Protein AF-A0A080WMG8-F1 (afdb_monomer_lite)

Organism: Trichophyton rubrum (strain ATCC MYA-4607 / CBS 118892) (NCBI:txid559305)

InterPro domains:
  IPR003034 SAP domain [PF02037] (225-259)
  IPR003034 SAP domain [PS50800] (225-259)
  IPR003034 SAP domain [SM00513] (225-259)
  IPR005160 Ku70/Ku80 C-terminal arm [PF03730] (114-209)
  IPR006164 Ku70/Ku80, DNA-binding domain [PF02735] (2-89)
  IPR016194 SPOC-like, C-terminal domain superfamily [G3DSA:2.40.290.10] (1-78)
  IPR016194 SPOC-like, C-terminal domain superfamily [SSF100939] (1-172)
  IPR036361 SAP domain superfamily [G3DSA:1.10.720.30] (212-260)
  IPR036361 SAP domain superfamily [SSF68906] (214-259)
  IPR047087 Ku70, core domain [cd00788] (2-171)

Secondary structure (DSSP, 8-state):
-PPPEEE---SSSSTTHHHHHHHHHHHHHHHT--EEEEE--STTPPPEEEEEEEEPPEE-TTS-EEE-SEEEEEEPPPGGG-PPPPP----PPPHHHHHHHHHHHHHTPPGGG---GGGS--HHHHHHHHHHHHHHTTPPPPSS---TTS--HHHHHHHHHHHHHHHHHHHHHHHHHHHHHS--------PPPPP-------------SSHHHHHHHHHHHTT-GGGS-HHHHHHHHHHTT----S-HHHHHHHHHHHHH-

Foldseek 3Di:
DDDKDWDDFDPPVPHCRNVVQVVVLVVCVVVVHWDWDFDDPDPPDDTFIWTKHFDDWDADPVRHTPDDGGIITGGDDDPVRDDDDPDDDDDDDDPVLVVLVVVLVVLPQDVVNDDDPVQFDDQVVVLVVQQVVCVVVVHDRDPDTDGSPDDPVVSSCVRCVVSVVVSVVVVVVVVVVVVVVDDCPDDDDPDDDDDDDDDDDDDDDDDDDPPLVVVLVVCLVVVNLLVDDLVSLLVVCVSVVHDSDDDSVVSSVVSNVVNVD

Structure (mmCIF, N/CA/C/O backbone):
data_AF-A0A080WMG8-F1
#
_entry.id   AF-A0A080WMG8-F1
#
loop_
_atom_site.group_PDB
_atom_site.id
_atom_site.type_symbol
_atom_site.label_atom_id
_atom_site.label_alt_id
_atom_site.label_comp_id
_atom_site.label_asym_id
_atom_site.label_entity_id
_atom_site.label_seq_id
_atom_site.pdbx_PDB_ins_code
_atom_site.Cartn_x
_atom_site.Cartn_y
_atom_site.Cartn_z
_atom_site.occupancy
_atom_site.B_iso_or_equiv
_atom_site.auth_seq_id
_atom_site.auth_comp_id
_atom_site.auth_asym_id
_atom_site.auth_atom_id
_atom_site.pdbx_PDB_model_num
ATOM 1 N N . MET A 1 1 ? 7.598 -9.133 5.047 1.00 68.62 1 MET A N 1
ATOM 2 C CA . MET A 1 1 ? 7.070 -9.476 3.705 1.00 68.62 1 MET A CA 1
ATOM 3 C C . MET A 1 1 ? 7.891 -8.807 2.611 1.00 68.62 1 MET A C 1
ATOM 5 O O . MET A 1 1 ? 8.389 -7.709 2.827 1.00 68.62 1 MET A O 1
ATOM 9 N N . LYS A 1 2 ? 8.067 -9.480 1.469 1.00 81.19 2 LYS A N 1
ATOM 10 C CA . LYS A 1 2 ? 8.800 -8.962 0.299 1.00 81.19 2 LYS A CA 1
ATOM 11 C C . LYS A 1 2 ? 7.838 -8.293 -0.686 1.00 81.19 2 LYS A C 1
ATOM 13 O O . LYS A 1 2 ? 6.645 -8.578 -0.660 1.00 81.19 2 LYS A O 1
ATOM 18 N N . HIS A 1 3 ? 8.366 -7.431 -1.554 1.00 88.12 3 HIS A N 1
ATOM 19 C CA . HIS A 1 3 ? 7.578 -6.815 -2.620 1.00 88.12 3 HIS A CA 1
ATOM 20 C C . HIS A 1 3 ? 7.037 -7.874 -3.601 1.00 88.12 3 HIS A C 1
ATOM 22 O O . HIS A 1 3 ? 7.739 -8.857 -3.870 1.00 88.12 3 HIS A O 1
ATOM 28 N N . PRO A 1 4 ? 5.816 -7.688 -4.139 1.00 92.19 4 PRO A N 1
ATOM 29 C CA . PRO A 1 4 ? 5.275 -8.549 -5.184 1.00 92.19 4 PRO A CA 1
ATOM 30 C C . PRO A 1 4 ? 6.174 -8.579 -6.419 1.00 92.19 4 PRO A C 1
ATOM 32 O O . PRO A 1 4 ? 6.822 -7.588 -6.753 1.00 92.19 4 PRO A O 1
ATOM 35 N N . THR A 1 5 ? 6.198 -9.716 -7.106 1.00 92.94 5 THR A N 1
ATOM 36 C CA . THR A 1 5 ? 6.957 -9.892 -8.353 1.00 92.94 5 THR A CA 1
ATOM 37 C C . THR A 1 5 ? 5.991 -10.041 -9.519 1.00 92.94 5 THR A C 1
ATOM 39 O O . THR A 1 5 ? 5.022 -10.789 -9.415 1.00 92.94 5 THR A O 1
ATOM 42 N N . PHE A 1 6 ? 6.246 -9.347 -10.624 1.00 93.69 6 PHE A N 1
ATOM 43 C CA . PHE A 1 6 ? 5.462 -9.492 -11.847 1.00 93.69 6 PHE A CA 1
ATOM 44 C C . PHE A 1 6 ? 6.045 -10.598 -12.732 1.00 93.69 6 PHE A C 1
ATOM 46 O O . PHE A 1 6 ? 7.260 -10.685 -12.911 1.00 93.69 6 PHE A O 1
ATOM 53 N N . LEU A 1 7 ? 5.172 -11.439 -13.275 1.00 92.50 7 LEU A N 1
ATOM 54 C CA . LEU A 1 7 ? 5.487 -12.507 -14.210 1.00 92.50 7 LEU A CA 1
ATOM 55 C C . LEU A 1 7 ? 4.944 -12.171 -15.593 1.00 92.50 7 LEU A C 1
ATOM 57 O O . LEU A 1 7 ? 3.754 -11.885 -15.754 1.00 92.50 7 LEU A O 1
ATOM 61 N N . TYR A 1 8 ? 5.811 -12.338 -16.584 1.00 92.44 8 TYR A N 1
ATOM 62 C CA . TYR A 1 8 ? 5.481 -12.241 -17.996 1.00 92.44 8 TYR A CA 1
ATOM 63 C C . TYR A 1 8 ? 6.065 -13.452 -18.740 1.00 92.44 8 TYR A C 1
ATOM 65 O O . TYR A 1 8 ? 7.149 -13.915 -18.365 1.00 92.44 8 TYR A O 1
ATOM 73 N N . PRO A 1 9 ? 5.367 -14.016 -19.742 1.00 92.38 9 PRO A N 1
ATOM 74 C CA . PRO A 1 9 ? 5.866 -15.176 -20.466 1.00 92.38 9 PRO A CA 1
ATOM 75 C C . PRO A 1 9 ? 7.103 -14.826 -21.301 1.00 92.38 9 PRO A C 1
ATOM 77 O O . PRO A 1 9 ? 7.205 -13.736 -21.858 1.00 92.38 9 PRO A O 1
ATOM 80 N N . SER A 1 10 ? 8.018 -15.789 -21.422 1.00 91.56 10 SER A N 1
ATOM 81 C CA . SER A 1 10 ? 9.149 -15.747 -22.352 1.00 91.56 10 SER A CA 1
ATOM 82 C C . SER A 1 10 ? 9.248 -17.079 -23.097 1.00 91.56 10 SER A C 1
ATOM 84 O O . SER A 1 10 ? 9.128 -18.144 -22.491 1.00 91.56 10 SER A O 1
ATOM 86 N N . GLU A 1 11 ? 9.454 -17.011 -24.412 1.00 91.44 11 GLU A N 1
ATOM 87 C CA . GLU A 1 11 ? 9.646 -18.170 -25.301 1.00 91.44 11 GLU A CA 1
ATOM 88 C C . GLU A 1 11 ? 11.119 -18.576 -25.441 1.00 91.44 11 GLU A C 1
ATOM 90 O O . GLU A 1 11 ? 11.413 -19.588 -26.069 1.00 91.44 11 GLU A O 1
ATOM 95 N N . GLU A 1 12 ? 12.057 -17.815 -24.868 1.00 90.06 12 GLU A N 1
ATOM 96 C CA . GLU A 1 12 ? 13.496 -18.063 -25.045 1.00 90.06 12 GLU A CA 1
ATOM 97 C C . GLU A 1 12 ? 13.941 -19.411 -24.461 1.00 90.06 12 GLU A C 1
ATOM 99 O O . GLU A 1 12 ? 14.832 -20.061 -25.002 1.00 90.06 12 GLU A O 1
ATOM 104 N N . GLY A 1 13 ? 13.326 -19.836 -23.354 1.00 88.38 13 GLY A N 1
ATOM 105 C CA . GLY A 1 13 ? 13.649 -21.107 -22.703 1.00 88.38 13 GLY A CA 1
ATOM 106 C C . GLY A 1 13 ? 12.854 -22.292 -23.249 1.00 88.38 13 GLY A C 1
ATOM 107 O O . GLY A 1 13 ? 13.415 -23.360 -23.479 1.00 88.38 13 GLY A O 1
ATOM 108 N N . TYR A 1 14 ? 11.544 -22.114 -23.441 1.00 89.56 14 TYR A N 1
ATOM 109 C CA . TYR A 1 14 ? 10.631 -23.189 -23.828 1.00 89.56 14 TYR A CA 1
ATOM 110 C C . TYR A 1 14 ? 9.577 -22.690 -24.811 1.00 89.56 14 TYR A C 1
ATOM 112 O O . TYR A 1 14 ? 8.802 -21.784 -24.491 1.00 89.56 14 TYR A O 1
ATOM 120 N N . VAL A 1 15 ? 9.505 -23.358 -25.964 1.00 91.12 15 VAL A N 1
ATOM 121 C CA . VAL A 1 15 ? 8.532 -23.056 -27.017 1.00 91.12 15 VAL A CA 1
ATOM 122 C C . VAL A 1 15 ? 7.122 -23.471 -26.580 1.00 91.12 15 VAL A C 1
ATOM 124 O O . VAL A 1 15 ? 6.904 -24.608 -26.161 1.00 91.12 15 VAL A O 1
ATOM 127 N N . GLY A 1 16 ? 6.150 -22.567 -26.699 1.00 90.12 16 GLY A N 1
ATOM 128 C CA . GLY A 1 16 ? 4.749 -22.761 -26.301 1.00 90.12 16 GLY A CA 1
ATOM 129 C C . GLY A 1 16 ? 4.390 -22.206 -24.915 1.00 90.12 16 GLY A C 1
ATOM 130 O O . GLY A 1 16 ? 3.246 -22.367 -24.462 1.00 90.12 16 GLY A O 1
ATOM 131 N N . SER A 1 17 ? 5.326 -21.530 -24.247 1.00 91.62 17 SER A N 1
ATOM 132 C CA . SER A 1 17 ? 5.126 -20.948 -22.913 1.00 91.62 17 SER A CA 1
ATOM 133 C C . SER A 1 17 ? 4.058 -19.853 -22.903 1.00 91.62 17 SER A C 1
ATOM 135 O O . SER A 1 17 ? 3.183 -19.855 -22.045 1.00 91.62 17 SER A O 1
ATOM 137 N N . THR A 1 18 ? 4.059 -18.965 -23.891 1.00 92.31 18 THR A N 1
ATOM 138 C CA . THR A 1 18 ? 3.120 -17.846 -24.070 1.00 92.31 18 THR A CA 1
ATOM 139 C C . THR A 1 18 ? 1.702 -18.345 -24.264 1.00 92.31 18 THR A C 1
ATOM 141 O O . THR A 1 18 ? 0.777 -17.821 -23.649 1.00 92.31 18 THR A O 1
ATOM 144 N N . ARG A 1 19 ? 1.514 -19.400 -25.067 1.00 92.88 19 ARG A N 1
ATOM 145 C CA . ARG A 1 19 ? 0.189 -19.999 -25.277 1.00 92.88 19 ARG A CA 1
ATOM 146 C C . ARG A 1 19 ? -0.358 -20.582 -23.975 1.00 92.88 19 ARG A C 1
ATOM 148 O O . ARG A 1 19 ? -1.516 -20.348 -23.638 1.00 92.88 19 ARG A O 1
ATOM 155 N N . THR A 1 20 ? 0.480 -21.309 -23.239 1.00 93.00 20 THR A N 1
ATOM 156 C CA . THR A 1 20 ? 0.097 -21.935 -21.964 1.00 93.00 20 THR A CA 1
ATOM 157 C C . THR A 1 20 ? -0.162 -20.887 -20.881 1.00 93.00 20 THR A C 1
ATOM 159 O O . THR A 1 20 ? -1.168 -20.956 -20.177 1.00 93.00 20 THR A O 1
ATOM 162 N N . PHE A 1 21 ? 0.702 -19.875 -20.789 1.00 93.94 21 PHE A N 1
ATOM 163 C CA . PHE A 1 21 ? 0.567 -18.751 -19.868 1.00 93.94 21 PHE A CA 1
ATOM 164 C C . PHE A 1 21 ? -0.703 -17.948 -20.151 1.00 93.94 21 PHE A C 1
ATOM 166 O O . PHE A 1 21 ? -1.451 -17.658 -19.224 1.00 93.94 21 PHE A O 1
ATOM 173 N N . SER A 1 22 ? -0.974 -17.622 -21.418 1.00 93.12 22 SER A N 1
ATOM 174 C CA . SER A 1 22 ? -2.171 -16.878 -21.824 1.00 93.12 22 SER A CA 1
ATOM 175 C C . SER A 1 22 ? -3.447 -17.649 -21.486 1.00 93.12 22 SER A C 1
ATOM 177 O O . SER A 1 22 ? -4.367 -17.079 -20.899 1.00 93.12 22 SER A O 1
ATOM 179 N N . ALA A 1 23 ? -3.476 -18.959 -21.757 1.00 94.69 23 ALA A N 1
ATOM 180 C CA . ALA A 1 23 ? -4.598 -19.806 -21.369 1.00 94.69 23 ALA A CA 1
ATOM 181 C C . ALA A 1 23 ? -4.810 -19.791 -19.845 1.00 94.69 23 ALA A C 1
ATOM 183 O O . ALA A 1 23 ? -5.924 -19.549 -19.380 1.00 94.69 23 ALA A O 1
ATOM 184 N N . LEU A 1 24 ? -3.744 -19.978 -19.057 1.00 93.75 24 LEU A N 1
ATOM 185 C CA . LEU A 1 24 ? -3.829 -19.94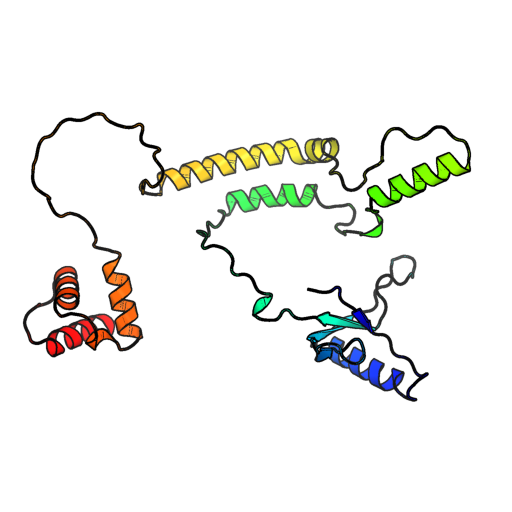4 -17.597 1.00 93.75 24 LEU A CA 1
ATOM 186 C C . LEU A 1 24 ? -4.316 -18.579 -17.088 1.00 93.75 24 LEU A C 1
ATOM 188 O O . LEU A 1 24 ? -5.265 -18.525 -16.308 1.00 93.75 24 LEU A O 1
ATOM 192 N N . HIS A 1 25 ? -3.723 -17.487 -17.570 1.00 93.88 25 HIS A N 1
ATOM 193 C CA . HIS A 1 25 ? -4.088 -16.115 -17.215 1.00 93.88 25 HIS A CA 1
ATOM 194 C C . HIS A 1 25 ? -5.575 -15.838 -17.467 1.00 93.88 25 HIS A C 1
ATOM 196 O O . HIS A 1 25 ? -6.289 -15.445 -16.543 1.00 93.88 25 HIS A O 1
ATOM 202 N N . GLN A 1 26 ? -6.078 -16.163 -18.661 1.00 93.25 26 GLN A N 1
ATOM 203 C CA . GLN A 1 26 ? -7.492 -15.998 -19.008 1.00 93.25 26 GLN A CA 1
ATOM 204 C C . GLN A 1 26 ? -8.415 -16.861 -18.137 1.00 93.25 26 GLN A C 1
ATOM 206 O O . GLN A 1 26 ? -9.481 -16.401 -17.719 1.00 93.25 26 GLN A O 1
ATOM 211 N N . THR A 1 27 ? -8.027 -18.105 -17.829 1.00 94.12 27 THR A N 1
ATOM 212 C CA . THR A 1 27 ? -8.844 -18.966 -16.956 1.00 94.12 27 THR A CA 1
ATOM 213 C C . THR A 1 27 ? -8.905 -18.468 -15.514 1.00 94.12 27 THR A C 1
ATOM 215 O O . THR A 1 27 ? -9.983 -18.509 -14.918 1.00 94.12 27 THR A O 1
ATOM 218 N N . LEU A 1 28 ? -7.795 -17.968 -14.961 1.00 93.25 28 LEU A N 1
ATOM 219 C CA . LEU A 1 28 ? -7.749 -17.414 -13.606 1.00 93.25 28 LEU A CA 1
ATOM 220 C C . LEU A 1 28 ? -8.595 -16.142 -13.493 1.00 93.25 28 LEU A C 1
ATOM 222 O O . LEU A 1 28 ? -9.353 -16.017 -12.529 1.00 93.25 28 LEU A O 1
ATOM 226 N N . LEU A 1 29 ? -8.543 -15.264 -14.503 1.00 92.12 29 LEU A N 1
ATOM 227 C CA . LEU A 1 29 ? -9.409 -14.083 -14.584 1.00 92.12 29 LEU A CA 1
ATOM 228 C C . LEU A 1 29 ? -10.888 -14.475 -14.646 1.00 92.12 29 LEU A C 1
ATOM 230 O O . LEU A 1 29 ? -11.683 -14.028 -13.820 1.00 92.12 29 LEU A O 1
ATOM 234 N N . LYS A 1 30 ? -11.253 -15.380 -15.563 1.00 94.44 30 LYS A N 1
ATOM 235 C CA . LYS A 1 30 ? -12.646 -15.813 -15.752 1.00 94.44 30 LYS A CA 1
ATOM 236 C C . LYS A 1 30 ? -13.239 -16.480 -14.511 1.00 94.44 30 LYS A C 1
ATOM 238 O O . LYS A 1 30 ? -14.432 -16.348 -14.259 1.00 94.44 30 LYS A O 1
ATOM 243 N N . GLN A 1 31 ? -12.434 -17.242 -13.772 1.00 94.88 31 GLN A N 1
ATOM 244 C CA . GLN A 1 31 ? -12.889 -17.929 -12.562 1.00 94.88 31 GLN A CA 1
ATOM 245 C C . GLN A 1 31 ? -12.733 -17.087 -11.290 1.00 94.88 31 GLN A C 1
ATOM 247 O O . GLN A 1 31 ? -13.142 -17.556 -10.230 1.00 94.88 31 GLN A O 1
ATOM 252 N N . SER A 1 32 ? -12.128 -15.895 -11.373 1.00 92.62 32 SER A N 1
ATOM 253 C CA . SER A 1 32 ? -11.759 -15.062 -10.219 1.00 92.62 32 SER A CA 1
ATOM 254 C C . SER A 1 32 ? -11.010 -15.853 -9.137 1.00 92.62 32 SER A C 1
ATOM 256 O O . SER A 1 32 ? -11.283 -15.729 -7.943 1.00 92.62 32 SER A O 1
ATOM 258 N N . LYS A 1 33 ? -10.072 -16.710 -9.563 1.00 93.69 33 LYS A N 1
ATOM 259 C CA . LYS A 1 33 ? -9.261 -17.560 -8.677 1.00 93.69 33 LYS A CA 1
ATOM 260 C C . LYS A 1 33 ? -7.799 -17.141 -8.707 1.00 93.69 33 LYS A C 1
ATOM 262 O O . LYS A 1 33 ? -7.293 -16.667 -9.719 1.00 93.69 33 LYS A O 1
ATOM 267 N N . MET A 1 34 ? -7.111 -17.393 -7.597 1.00 93.81 34 MET A N 1
ATOM 268 C CA . MET A 1 34 ? -5.654 -17.306 -7.500 1.00 93.81 34 MET A CA 1
ATOM 269 C C . MET A 1 34 ? -5.043 -18.706 -7.465 1.00 93.81 34 MET A C 1
ATOM 271 O O . MET A 1 34 ? -5.660 -19.649 -6.965 1.00 93.81 34 MET A O 1
ATOM 275 N N . ALA A 1 35 ? -3.823 -18.842 -7.973 1.00 94.25 35 ALA A N 1
ATOM 276 C CA . ALA A 1 35 ? -3.063 -20.080 -7.887 1.00 94.25 35 ALA A CA 1
ATOM 277 C C . ALA A 1 35 ? -2.106 -20.026 -6.690 1.00 94.25 35 ALA A C 1
ATOM 279 O O . ALA A 1 35 ? -1.375 -19.054 -6.514 1.00 94.25 35 ALA A O 1
ATOM 280 N N . LEU A 1 36 ? -2.094 -21.077 -5.872 1.00 95.69 36 LEU A N 1
ATOM 281 C CA . LEU A 1 36 ? -1.121 -21.220 -4.792 1.00 95.69 36 LEU A CA 1
ATOM 282 C C . LEU A 1 36 ? 0.157 -21.846 -5.352 1.00 95.69 36 LEU A C 1
ATOM 284 O O . LEU A 1 36 ? 0.104 -22.923 -5.948 1.00 95.69 36 LEU A O 1
ATOM 288 N N . VAL A 1 37 ? 1.294 -21.179 -5.172 1.00 94.69 37 VAL A N 1
ATOM 289 C CA . VAL A 1 37 ? 2.572 -21.601 -5.756 1.00 94.69 37 VAL A CA 1
ATOM 290 C C . VAL A 1 37 ? 3.696 -21.598 -4.726 1.00 94.69 37 VAL A C 1
ATOM 292 O O . VAL A 1 37 ? 3.707 -20.812 -3.779 1.00 94.69 37 VAL A O 1
ATOM 295 N N . TRP A 1 38 ? 4.681 -22.466 -4.944 1.00 93.50 38 TRP A N 1
ATOM 296 C CA . TRP A 1 38 ? 5.972 -22.389 -4.271 1.00 93.50 38 TRP A CA 1
ATOM 297 C C . TRP A 1 38 ? 6.906 -21.487 -5.074 1.00 93.50 38 TRP A C 1
ATOM 299 O O . TRP A 1 38 ? 7.297 -21.820 -6.192 1.00 93.50 38 TRP A O 1
ATOM 309 N N . PHE A 1 39 ? 7.268 -20.340 -4.506 1.00 92.31 39 PHE A N 1
ATOM 310 C CA . PHE A 1 39 ? 8.146 -19.367 -5.141 1.00 92.31 39 PHE A CA 1
ATOM 311 C C . PHE A 1 39 ? 9.588 -19.510 -4.641 1.00 92.31 39 PHE A C 1
ATOM 313 O O . PHE A 1 39 ? 9.879 -19.310 -3.459 1.00 92.31 39 PHE A O 1
ATOM 320 N N . VAL A 1 40 ? 10.501 -19.831 -5.561 1.00 92.12 40 VAL A N 1
ATOM 321 C CA . VAL A 1 40 ? 11.944 -19.960 -5.308 1.00 92.12 40 VAL A CA 1
ATOM 322 C C . VAL A 1 40 ? 12.691 -19.011 -6.251 1.00 92.12 40 VAL A C 1
ATOM 324 O O . VAL A 1 40 ? 12.900 -19.354 -7.412 1.00 92.12 40 VAL A O 1
ATOM 327 N N . PRO A 1 41 ? 13.098 -17.811 -5.798 1.00 87.50 41 PRO A N 1
ATOM 328 C CA . PRO A 1 41 ? 13.615 -16.775 -6.698 1.00 87.50 41 PRO A CA 1
ATOM 329 C C . PRO A 1 41 ? 15.021 -17.058 -7.246 1.00 87.50 41 PRO A C 1
ATOM 331 O O . PRO A 1 41 ? 15.399 -16.521 -8.280 1.00 87.50 41 PRO A O 1
ATOM 334 N N . ARG A 1 42 ? 15.835 -17.854 -6.542 1.00 89.69 42 ARG A N 1
ATOM 335 C CA . ARG A 1 42 ? 17.206 -18.197 -6.950 1.00 89.69 42 ARG A CA 1
ATOM 336 C C . ARG A 1 42 ? 17.596 -19.575 -6.432 1.00 89.69 42 ARG A C 1
ATOM 338 O O . ARG A 1 42 ? 17.026 -20.054 -5.451 1.00 89.69 42 ARG A O 1
ATOM 345 N N . ARG A 1 43 ? 18.617 -20.180 -7.045 1.00 91.00 43 ARG A N 1
ATOM 346 C CA . ARG A 1 43 ? 19.207 -21.439 -6.568 1.00 91.00 43 ARG A CA 1
ATOM 347 C C . ARG A 1 43 ? 19.636 -21.286 -5.101 1.00 91.00 43 ARG A C 1
ATOM 349 O O . ARG A 1 43 ? 20.263 -20.291 -4.745 1.00 91.00 43 ARG A O 1
ATOM 356 N N . ASN A 1 44 ? 19.276 -22.260 -4.264 1.00 89.12 44 ASN A N 1
ATOM 357 C CA . ASN A 1 44 ? 19.521 -22.289 -2.813 1.00 89.12 44 ASN A CA 1
ATOM 358 C C . ASN A 1 44 ? 18.787 -21.208 -1.987 1.00 89.12 44 ASN A C 1
ATOM 360 O O . ASN A 1 44 ? 19.175 -20.940 -0.851 1.00 89.12 44 ASN A O 1
ATOM 364 N N . ALA A 1 45 ? 17.737 -20.569 -2.515 1.00 89.69 45 ALA A N 1
ATOM 365 C CA . ALA A 1 45 ? 16.831 -19.781 -1.680 1.00 89.69 45 ALA A CA 1
ATOM 366 C C . ALA A 1 45 ? 15.832 -20.685 -0.952 1.00 89.69 45 ALA A C 1
ATOM 368 O O . ALA A 1 45 ? 15.362 -21.674 -1.513 1.00 89.69 45 ALA A O 1
ATOM 369 N N . ALA A 1 46 ? 15.465 -20.303 0.274 1.00 88.31 46 ALA A N 1
ATOM 370 C CA . ALA A 1 46 ? 14.347 -20.928 0.962 1.00 88.31 46 ALA A CA 1
ATOM 371 C C . ALA A 1 46 ? 13.058 -20.702 0.151 1.00 88.31 46 ALA A C 1
ATOM 373 O O . ALA A 1 46 ? 12.815 -19.572 -0.298 1.00 88.31 46 ALA A O 1
ATOM 374 N N . PRO A 1 47 ? 12.256 -21.753 -0.063 1.00 89.88 47 PRO A N 1
ATOM 375 C CA . PRO A 1 47 ? 11.033 -21.640 -0.827 1.00 89.88 47 PRO A CA 1
ATOM 376 C C . PRO A 1 47 ? 9.989 -20.867 -0.003 1.00 89.88 47 PRO A C 1
ATOM 378 O O . PRO A 1 47 ? 9.906 -21.001 1.220 1.00 89.88 47 PRO A O 1
ATOM 381 N N . VAL A 1 48 ? 9.224 -19.998 -0.661 1.00 91.19 48 VAL A N 1
ATOM 382 C CA . VAL A 1 48 ? 8.187 -19.179 -0.016 1.00 91.19 48 VAL A CA 1
ATOM 383 C C . VAL A 1 48 ? 6.849 -19.492 -0.660 1.00 91.19 48 VAL A C 1
ATOM 385 O O . VAL A 1 48 ? 6.739 -19.490 -1.885 1.00 91.19 48 VAL A O 1
ATOM 388 N N . MET A 1 49 ? 5.830 -19.761 0.152 1.00 94.00 49 MET A N 1
ATOM 389 C CA . MET A 1 49 ? 4.471 -19.901 -0.356 1.00 94.00 49 MET A CA 1
ATOM 390 C C . MET A 1 49 ? 3.981 -18.547 -0.878 1.00 94.00 49 MET A C 1
ATOM 392 O O . MET A 1 49 ? 4.115 -17.528 -0.202 1.00 94.00 49 MET A O 1
ATOM 396 N N . ALA A 1 50 ? 3.437 -18.516 -2.088 1.00 95.31 50 ALA A N 1
ATOM 397 C CA . ALA A 1 50 ? 2.962 -17.289 -2.705 1.00 95.31 50 ALA A CA 1
ATOM 398 C C . ALA A 1 50 ? 1.621 -17.497 -3.409 1.00 95.31 50 ALA A C 1
ATOM 400 O O . ALA A 1 50 ? 1.318 -18.580 -3.911 1.00 95.31 50 ALA A O 1
ATOM 401 N N . ALA A 1 51 ? 0.826 -16.435 -3.456 1.00 95.38 51 ALA A N 1
ATOM 402 C CA . ALA A 1 51 ? -0.381 -16.360 -4.259 1.00 95.38 51 ALA A CA 1
ATOM 403 C C . ALA A 1 51 ? -0.040 -15.755 -5.623 1.00 95.38 51 ALA A C 1
ATOM 405 O O . ALA A 1 51 ? 0.469 -14.638 -5.705 1.00 95.38 51 ALA A O 1
ATOM 406 N N . MET A 1 52 ? -0.320 -16.492 -6.692 1.00 95.12 52 MET A N 1
ATOM 407 C CA . MET A 1 52 ? -0.217 -16.017 -8.063 1.00 95.12 52 MET A CA 1
ATOM 408 C C . MET A 1 52 ? -1.587 -15.528 -8.536 1.00 95.12 52 MET A C 1
ATOM 410 O O . MET A 1 52 ? -2.546 -16.301 -8.605 1.00 95.12 52 MET A O 1
ATOM 414 N N . ILE A 1 53 ? -1.675 -14.237 -8.843 1.00 94.62 53 ILE A N 1
ATOM 415 C CA . ILE A 1 53 ? -2.912 -13.535 -9.194 1.00 94.62 53 ILE A CA 1
ATOM 416 C C . ILE A 1 53 ? -2.795 -13.013 -10.623 1.00 94.62 53 ILE A C 1
ATOM 418 O O . ILE A 1 53 ? -1.830 -12.330 -10.955 1.00 94.62 53 ILE A O 1
ATOM 422 N N . ALA A 1 54 ? -3.777 -13.309 -11.471 1.00 93.69 54 ALA A N 1
ATOM 423 C CA . ALA A 1 54 ? -3.835 -12.747 -12.815 1.00 93.69 54 ALA A CA 1
ATOM 424 C C . ALA A 1 54 ? -4.235 -11.264 -12.757 1.00 93.69 54 ALA A C 1
ATOM 426 O O . ALA A 1 54 ? -5.258 -10.915 -12.173 1.00 93.69 54 ALA A O 1
ATOM 427 N N . GLY A 1 55 ? -3.400 -10.396 -13.328 1.00 89.56 55 GLY A N 1
ATOM 428 C CA . GLY A 1 55 ? -3.672 -8.968 -13.460 1.00 89.56 55 GLY A CA 1
ATOM 429 C C . GLY A 1 55 ? -4.384 -8.678 -14.775 1.00 89.56 55 GLY A C 1
ATOM 430 O O . GLY A 1 55 ? -3.941 -9.137 -15.829 1.00 89.56 55 GLY A O 1
ATOM 431 N N . GLU A 1 56 ? -5.478 -7.926 -14.709 1.00 87.12 56 GLU A N 1
ATOM 432 C CA . GLU A 1 56 ? -6.139 -7.387 -15.897 1.00 87.12 56 GLU A CA 1
ATOM 433 C C . GLU A 1 56 ? -5.317 -6.241 -16.482 1.00 87.12 56 GLU A C 1
ATOM 435 O O . GLU A 1 56 ? -4.767 -5.414 -15.748 1.00 87.12 56 GLU A O 1
ATOM 440 N N . GLU A 1 57 ? -5.256 -6.193 -17.809 1.00 88.75 57 GLU A N 1
ATOM 441 C CA . GLU A 1 57 ? -4.669 -5.061 -18.506 1.00 88.75 57 GLU A CA 1
ATOM 442 C C . GLU A 1 57 ? -5.529 -3.819 -18.282 1.00 88.75 57 GLU A C 1
ATOM 444 O O . GLU A 1 57 ? -6.747 -3.844 -18.478 1.00 88.75 57 GLU A O 1
ATOM 449 N N . LYS A 1 58 ? -4.883 -2.725 -17.878 1.00 85.69 58 LYS A N 1
ATOM 450 C CA . LYS A 1 58 ? -5.523 -1.412 -17.812 1.00 85.69 58 LYS A CA 1
ATOM 451 C C . LYS A 1 58 ? -4.772 -0.450 -18.708 1.00 85.69 58 LYS A C 1
ATOM 453 O O . LYS A 1 58 ? -3.569 -0.243 -18.541 1.00 85.69 58 LYS A O 1
ATOM 458 N N . LEU A 1 59 ? -5.508 0.145 -19.634 1.00 87.94 59 LEU A N 1
ATOM 459 C CA . LEU A 1 59 ? -5.050 1.236 -20.480 1.00 87.94 59 LEU A CA 1
ATOM 460 C C . LEU A 1 59 ? -5.571 2.549 -19.886 1.00 87.94 59 LEU A C 1
ATOM 462 O O . LEU A 1 59 ? -6.682 2.587 -19.358 1.00 87.94 59 LEU A O 1
ATOM 466 N N . ASP A 1 60 ? -4.743 3.587 -19.917 1.00 83.00 60 ASP A N 1
ATOM 467 C CA . ASP A 1 60 ? -5.147 4.955 -19.591 1.00 83.00 60 ASP A CA 1
ATOM 468 C C . ASP A 1 60 ? -6.005 5.554 -20.716 1.00 83.00 60 ASP A C 1
ATOM 470 O O . ASP A 1 60 ? -6.044 5.024 -21.831 1.00 83.00 60 ASP A O 1
ATOM 474 N N . ASP A 1 61 ? -6.608 6.715 -20.463 1.00 80.50 61 ASP A N 1
ATOM 475 C CA . ASP A 1 61 ? -7.405 7.472 -21.443 1.00 80.50 61 ASP A CA 1
ATOM 476 C C . ASP A 1 61 ? -6.601 7.831 -22.713 1.00 80.50 61 ASP A C 1
ATOM 478 O O . ASP A 1 61 ? -7.164 8.002 -23.794 1.00 80.50 61 ASP A O 1
ATOM 482 N N . ASN A 1 62 ? -5.269 7.890 -22.603 1.00 82.44 62 ASN A N 1
ATOM 483 C CA . ASN A 1 62 ? -4.342 8.149 -23.710 1.00 82.44 62 ASN A CA 1
ATOM 484 C C . ASN A 1 62 ? -3.915 6.879 -24.476 1.00 82.44 62 ASN A C 1
ATOM 486 O O . ASN A 1 62 ? -3.061 6.955 -25.359 1.00 82.44 62 ASN A O 1
ATOM 490 N N . GLY A 1 63 ? -4.452 5.705 -24.130 1.00 80.19 63 GLY A N 1
ATOM 491 C CA . GLY A 1 63 ? -4.054 4.419 -24.712 1.00 80.19 63 GLY A CA 1
ATOM 492 C C . GLY A 1 63 ? -2.710 3.881 -24.205 1.00 80.19 63 GLY A C 1
ATOM 493 O O . GLY A 1 63 ? -2.231 2.865 -24.704 1.00 80.19 63 GLY A O 1
ATOM 494 N N . GLU A 1 64 ? -2.097 4.531 -23.211 1.00 85.44 64 GLU A N 1
ATOM 495 C CA . GLU A 1 64 ? -0.880 4.043 -22.560 1.00 85.44 64 GLU A CA 1
ATOM 496 C C . GLU A 1 64 ? -1.197 2.936 -21.552 1.00 85.44 64 GLU A C 1
ATOM 498 O O . GLU A 1 64 ? -2.160 3.008 -20.790 1.00 85.44 64 GLU A O 1
ATOM 503 N N . GLN A 1 65 ? -0.353 1.909 -21.499 1.00 85.56 65 GLN A N 1
ATOM 504 C CA . GLN A 1 65 ? -0.537 0.799 -20.574 1.00 85.56 65 GLN A CA 1
ATOM 505 C C . GLN A 1 65 ? -0.170 1.215 -19.141 1.00 85.56 65 GLN A C 1
ATOM 507 O O . GLN A 1 65 ? 0.991 1.485 -18.831 1.00 85.56 65 GLN A O 1
ATOM 512 N N . THR A 1 66 ? -1.162 1.243 -18.246 1.00 83.88 66 THR A N 1
ATOM 513 C CA . THR A 1 66 ? -0.953 1.529 -16.814 1.00 83.88 66 THR A CA 1
ATOM 514 C C . THR A 1 66 ? -0.670 0.261 -16.028 1.00 83.88 66 THR A C 1
ATOM 516 O O . THR A 1 66 ? 0.228 0.252 -15.184 1.00 83.88 66 THR A O 1
ATOM 519 N N . ILE A 1 67 ? -1.402 -0.816 -16.319 1.00 85.75 67 ILE A N 1
ATOM 520 C CA . ILE A 1 67 ? -1.179 -2.141 -15.739 1.00 85.75 67 ILE A CA 1
ATOM 521 C C . ILE A 1 67 ? -0.966 -3.132 -16.885 1.00 85.75 67 ILE A C 1
ATOM 523 O O . ILE A 1 67 ? -1.875 -3.294 -17.701 1.00 85.75 67 ILE A O 1
ATOM 527 N N . PRO A 1 68 ? 0.202 -3.795 -16.959 1.00 89.00 68 PRO A N 1
ATOM 528 C CA . PRO A 1 68 ? 0.472 -4.774 -18.002 1.00 89.00 68 PRO A CA 1
ATOM 529 C C . PRO A 1 68 ? -0.327 -6.074 -17.803 1.00 89.00 68 PRO A C 1
ATOM 531 O O . PRO A 1 68 ? -0.552 -6.484 -16.657 1.00 89.00 68 PRO A O 1
ATOM 534 N N . PRO A 1 69 ? -0.707 -6.773 -18.893 1.00 89.38 69 PRO A N 1
ATOM 535 C CA . PRO A 1 69 ? -1.288 -8.104 -18.814 1.00 89.38 69 PRO A CA 1
ATOM 536 C C . PRO A 1 69 ? -0.232 -9.089 -18.317 1.00 89.38 69 PRO A C 1
ATOM 538 O O . PRO A 1 69 ? 0.856 -9.205 -18.875 1.00 89.38 69 PRO A O 1
ATOM 541 N N . GLY A 1 70 ? -0.547 -9.826 -17.261 1.00 92.12 70 GLY A N 1
ATOM 542 C CA . GLY A 1 70 ? 0.369 -10.814 -16.710 1.00 92.12 70 GLY A CA 1
ATOM 543 C C . GLY A 1 70 ? -0.105 -11.341 -15.373 1.00 92.12 70 GLY A C 1
ATOM 544 O O . GLY A 1 70 ? -1.285 -11.245 -15.031 1.00 92.12 70 GLY A O 1
ATOM 545 N N . MET A 1 71 ? 0.813 -11.916 -14.604 1.00 93.88 71 MET A N 1
ATOM 546 C CA . MET A 1 71 ? 0.497 -12.461 -13.286 1.00 93.88 71 MET A CA 1
ATOM 547 C C . MET A 1 71 ? 1.393 -11.847 -12.217 1.00 93.88 71 MET A C 1
ATOM 549 O O . MET A 1 71 ? 2.572 -11.607 -12.438 1.00 93.88 71 MET A O 1
ATOM 553 N N . TRP A 1 72 ? 0.841 -11.615 -11.037 1.00 94.38 72 TRP A N 1
ATOM 554 C CA . TRP A 1 72 ? 1.555 -11.118 -9.872 1.00 94.38 72 TRP A CA 1
ATOM 555 C C . TRP A 1 72 ? 1.772 -12.259 -8.891 1.00 94.38 72 TRP A C 1
ATOM 557 O O . TRP A 1 72 ? 0.823 -12.943 -8.524 1.00 94.38 72 TRP A O 1
ATOM 567 N N . ILE A 1 73 ? 3.005 -12.445 -8.437 1.00 94.62 73 ILE A N 1
ATOM 568 C CA . ILE A 1 73 ? 3.339 -13.307 -7.306 1.00 94.62 73 ILE A CA 1
ATOM 569 C C . ILE A 1 73 ? 3.358 -12.443 -6.049 1.00 94.62 73 ILE A C 1
ATOM 571 O O . ILE A 1 73 ? 4.204 -11.555 -5.911 1.00 94.62 73 ILE A O 1
ATOM 575 N N . LEU A 1 74 ? 2.457 -12.740 -5.117 1.00 94.69 74 LEU A N 1
ATOM 576 C CA . LEU A 1 74 ? 2.388 -12.136 -3.794 1.00 94.69 74 LEU A CA 1
ATOM 577 C C . LEU A 1 74 ? 2.869 -13.162 -2.759 1.00 94.69 74 LEU A C 1
ATOM 579 O O . LEU A 1 74 ? 2.149 -14.124 -2.483 1.00 94.69 74 LEU A O 1
ATOM 583 N N . PRO A 1 75 ? 4.074 -12.998 -2.186 1.00 93.88 75 PRO A N 1
ATOM 584 C CA . PRO A 1 75 ? 4.549 -13.862 -1.111 1.00 93.88 75 PRO A CA 1
ATOM 585 C C . PRO A 1 75 ? 3.599 -13.800 0.087 1.00 93.88 75 PRO A C 1
ATOM 587 O O . PRO A 1 75 ? 3.308 -12.711 0.584 1.00 93.88 75 PRO A O 1
ATOM 590 N N . LEU A 1 76 ? 3.128 -14.957 0.548 1.00 93.12 76 LEU A N 1
ATOM 591 C CA . LEU A 1 76 ? 2.257 -15.053 1.713 1.00 93.12 76 LEU A CA 1
ATOM 592 C C . LEU A 1 76 ? 3.106 -15.089 2.993 1.00 93.12 76 LEU A C 1
ATOM 594 O O . LEU A 1 76 ? 4.171 -15.715 2.995 1.00 93.12 76 LEU A O 1
ATOM 598 N N . PRO A 1 77 ? 2.670 -14.411 4.069 1.00 92.56 77 PRO A N 1
ATOM 599 C CA . PRO A 1 77 ? 3.359 -14.470 5.351 1.00 92.56 77 PRO A CA 1
ATOM 600 C C . PRO A 1 77 ? 3.249 -15.874 5.956 1.00 92.56 77 PRO A C 1
ATOM 602 O O . PRO A 1 77 ? 2.201 -16.518 5.860 1.00 92.56 77 PRO A O 1
ATOM 605 N N . TYR A 1 78 ? 4.318 -16.332 6.608 1.00 90.00 78 TYR A N 1
ATOM 606 C CA . TYR A 1 78 ? 4.252 -17.516 7.466 1.00 90.00 78 TYR A CA 1
ATOM 607 C C . TYR A 1 78 ? 3.603 -17.167 8.812 1.00 90.00 78 TYR A C 1
ATOM 609 O O . TYR A 1 78 ? 3.415 -15.996 9.137 1.00 90.00 78 TYR A O 1
ATOM 617 N N . ALA A 1 79 ? 3.281 -18.181 9.622 1.00 91.44 79 ALA A N 1
ATOM 618 C CA . ALA A 1 79 ? 2.719 -17.972 10.959 1.00 91.44 79 ALA A CA 1
ATOM 619 C C . ALA A 1 79 ? 3.602 -17.051 11.823 1.00 91.44 79 ALA A C 1
ATOM 621 O O . ALA A 1 79 ? 3.082 -16.172 12.502 1.00 91.44 79 ALA A O 1
ATOM 622 N N . ASP A 1 80 ? 4.927 -17.183 11.710 1.00 90.44 80 ASP A N 1
ATOM 623 C CA . ASP A 1 80 ? 5.901 -16.367 12.447 1.00 90.44 80 ASP A CA 1
ATOM 624 C C . ASP A 1 80 ? 5.918 -14.886 12.017 1.00 90.44 80 ASP A C 1
ATOM 626 O O . ASP A 1 80 ? 6.331 -14.014 12.783 1.00 90.44 80 ASP A O 1
ATOM 630 N N . ASP A 1 81 ? 5.469 -14.574 10.794 1.00 90.38 81 ASP A N 1
ATOM 631 C CA . ASP A 1 81 ? 5.365 -13.195 10.297 1.00 90.38 81 ASP A CA 1
ATOM 632 C C . ASP A 1 81 ? 4.106 -12.481 10.828 1.00 90.38 81 ASP A C 1
ATOM 634 O O . ASP A 1 81 ? 4.024 -11.247 10.781 1.00 90.38 81 ASP A O 1
ATOM 638 N N . ILE A 1 82 ? 3.110 -13.235 11.311 1.00 91.50 82 ILE A N 1
ATOM 639 C CA . ILE A 1 82 ? 1.834 -12.705 11.796 1.00 91.50 82 ILE A CA 1
ATOM 640 C C . ILE A 1 82 ? 1.988 -12.317 13.266 1.00 91.50 82 ILE A C 1
ATOM 642 O O . ILE A 1 82 ? 2.118 -13.158 14.152 1.00 91.50 82 ILE A O 1
ATOM 646 N N . ARG A 1 83 ? 1.936 -11.012 13.541 1.00 91.56 83 ARG A N 1
ATOM 647 C CA . ARG A 1 83 ? 1.965 -10.482 14.909 1.00 91.56 83 ARG A CA 1
ATOM 648 C C . ARG A 1 83 ? 0.545 -10.337 15.442 1.00 91.56 83 ARG A C 1
ATOM 650 O O . ARG A 1 83 ? -0.299 -9.745 14.775 1.00 91.56 83 ARG A O 1
ATOM 657 N N . GLN A 1 84 ? 0.293 -10.853 16.643 1.00 91.06 84 GLN A N 1
ATOM 658 C CA . GLN A 1 84 ? -0.973 -10.628 17.338 1.00 91.06 84 GLN A CA 1
ATOM 659 C C . GLN A 1 84 ? -1.039 -9.181 17.835 1.00 91.06 84 GLN A C 1
ATOM 661 O O . GLN A 1 84 ? -0.075 -8.660 18.400 1.00 91.06 84 GLN A O 1
ATOM 666 N N . ASN A 1 85 ? -2.179 -8.533 17.605 1.00 89.81 85 ASN A N 1
ATOM 667 C CA . ASN A 1 85 ? -2.445 -7.209 18.152 1.00 89.81 85 ASN A CA 1
ATOM 668 C C . ASN A 1 85 ? -2.692 -7.317 19.666 1.00 89.81 85 ASN A C 1
ATOM 670 O O . ASN A 1 85 ? -3.204 -8.343 20.117 1.00 89.81 85 ASN A O 1
ATOM 674 N N . PRO A 1 86 ? -2.363 -6.279 20.453 1.00 91.31 86 PRO A N 1
ATOM 675 C CA . PRO A 1 86 ? -2.732 -6.246 21.863 1.00 91.31 86 PRO A CA 1
ATOM 676 C C . PRO A 1 86 ? -4.257 -6.302 22.027 1.00 91.31 86 PRO A C 1
ATOM 678 O O . PRO A 1 86 ? -4.997 -5.749 21.205 1.00 91.31 86 PRO A O 1
ATOM 681 N N . GLU A 1 87 ? -4.720 -6.939 23.103 1.00 86.44 87 GLU A N 1
ATOM 682 C CA . GLU A 1 87 ? -6.139 -6.950 23.458 1.00 86.44 87 GLU A CA 1
ATOM 683 C C . GLU A 1 87 ? -6.602 -5.513 23.709 1.00 86.44 87 GLU A C 1
ATOM 685 O O . GLU A 1 87 ? -6.073 -4.790 24.554 1.00 86.44 87 GLU A O 1
ATOM 690 N N . THR A 1 88 ? -7.559 -5.071 22.901 1.00 86.25 88 THR A N 1
ATOM 691 C CA . THR A 1 88 ? -8.118 -3.723 22.950 1.00 86.25 88 THR A CA 1
ATOM 692 C C . THR A 1 88 ? -9.627 -3.838 22.921 1.00 86.25 88 THR A C 1
ATOM 694 O O . THR A 1 88 ? -10.190 -4.615 22.150 1.00 86.25 88 THR A O 1
ATOM 697 N N . ASN A 1 89 ? -10.293 -3.058 23.770 1.00 85.12 89 ASN A N 1
ATOM 698 C CA . ASN A 1 89 ? -11.746 -2.998 23.768 1.00 85.12 89 ASN A CA 1
ATOM 699 C C . ASN A 1 89 ? -12.210 -2.358 22.459 1.00 85.12 89 ASN A C 1
ATOM 701 O O . ASN A 1 89 ? -11.910 -1.194 22.183 1.00 85.12 89 ASN A O 1
ATOM 705 N N . HIS A 1 90 ? -12.937 -3.121 21.646 1.00 83.62 90 HIS A N 1
ATOM 706 C CA . HIS A 1 90 ? -13.521 -2.603 20.419 1.00 83.62 90 HIS A CA 1
ATOM 707 C C . HIS A 1 90 ? -14.735 -1.732 20.757 1.00 83.62 90 HIS A C 1
ATOM 709 O O . HIS A 1 90 ? -15.800 -2.239 21.100 1.00 83.62 90 HIS A O 1
ATOM 715 N N . ILE A 1 91 ? -14.570 -0.414 20.655 1.00 85.00 91 ILE A N 1
ATOM 716 C CA . ILE A 1 91 ? -15.669 0.545 20.776 1.00 85.00 91 ILE A CA 1
ATOM 717 C C . ILE A 1 91 ? -16.131 0.889 19.364 1.00 85.00 91 ILE A C 1
ATOM 719 O O . ILE A 1 91 ? -15.411 1.533 18.600 1.00 85.00 91 ILE A O 1
ATOM 723 N N . THR A 1 92 ? -17.331 0.445 19.005 1.00 86.62 92 THR A N 1
ATOM 724 C CA . THR A 1 92 ? -17.939 0.797 17.721 1.00 86.62 92 THR A CA 1
ATOM 725 C C . THR A 1 92 ? -18.458 2.233 17.765 1.00 86.62 92 THR A C 1
ATOM 727 O O . THR A 1 92 ? -19.119 2.640 18.718 1.00 86.62 92 THR A O 1
ATOM 730 N N . ALA A 1 93 ? -18.153 3.009 16.725 1.00 87.56 93 ALA A N 1
ATOM 731 C CA . ALA A 1 93 ? -18.659 4.368 16.590 1.00 87.56 93 ALA A CA 1
ATOM 732 C C . ALA A 1 93 ? -20.180 4.364 16.336 1.00 87.56 93 ALA A C 1
ATOM 734 O O . ALA A 1 93 ? -20.655 3.539 15.552 1.00 87.56 93 ALA A O 1
ATOM 735 N N . PRO A 1 94 ? -20.945 5.290 16.937 1.00 90.12 94 PRO A N 1
ATOM 736 C CA . PRO A 1 94 ? -22.369 5.422 16.660 1.00 90.12 94 PRO A CA 1
ATOM 737 C C . PRO A 1 94 ? -22.619 6.049 15.281 1.00 90.12 94 PRO A C 1
ATOM 739 O O . PRO A 1 94 ? -21.791 6.788 14.736 1.00 90.12 94 PRO A O 1
ATOM 742 N N . ASP A 1 95 ? -23.807 5.795 14.732 1.00 91.50 95 ASP A N 1
ATOM 743 C CA . ASP A 1 95 ? 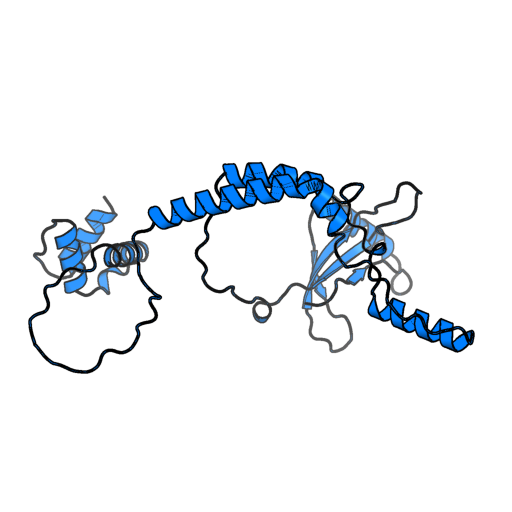-24.175 6.189 13.367 1.00 91.50 95 ASP A CA 1
ATOM 744 C C . ASP A 1 95 ? -24.095 7.695 13.112 1.00 91.50 95 ASP A C 1
ATOM 746 O O . ASP A 1 95 ? -23.772 8.124 12.005 1.00 91.50 95 ASP A O 1
ATOM 750 N N . SER A 1 96 ? -24.368 8.517 14.122 1.00 90.12 96 SER A N 1
ATOM 751 C CA . SER A 1 96 ? -24.288 9.974 14.020 1.00 90.12 96 SER A CA 1
ATOM 752 C C . SER A 1 96 ? -22.867 10.450 13.694 1.00 90.12 96 SER A C 1
ATOM 754 O O . SER A 1 96 ? -22.677 11.194 12.728 1.00 90.12 96 SER A O 1
ATOM 756 N N . LEU A 1 97 ? -21.858 9.894 14.375 1.00 90.56 97 LEU A N 1
ATOM 757 C CA . LEU A 1 97 ? -20.446 10.194 14.124 1.00 90.56 97 LEU A CA 1
ATOM 758 C C . LEU A 1 97 ? -20.002 9.728 12.733 1.00 90.56 97 LEU A C 1
ATOM 760 O O . LEU A 1 97 ? -19.273 10.428 12.025 1.00 90.56 97 LEU A O 1
ATOM 764 N N . ILE A 1 98 ? -20.465 8.542 12.326 1.00 93.06 98 ILE A N 1
ATOM 765 C CA . ILE A 1 98 ? -20.200 7.984 10.995 1.00 93.06 98 ILE A CA 1
ATOM 766 C C . ILE A 1 98 ? -20.806 8.895 9.921 1.00 93.06 98 ILE A C 1
ATOM 768 O O . ILE A 1 98 ? -20.153 9.200 8.919 1.00 93.06 98 ILE A O 1
ATOM 772 N N . ASN A 1 99 ? -22.037 9.364 10.129 1.00 92.81 99 ASN A N 1
ATOM 773 C CA . ASN A 1 99 ? -22.736 10.241 9.197 1.00 92.81 99 ASN A CA 1
ATOM 774 C C . ASN A 1 99 ? -22.042 11.597 9.041 1.00 92.81 99 ASN A C 1
ATOM 776 O O . ASN A 1 99 ? -21.932 12.059 7.904 1.00 92.81 99 ASN A O 1
ATOM 780 N N . LYS A 1 100 ? -21.506 12.187 10.119 1.00 91.69 100 LYS A N 1
ATOM 781 C CA . LYS A 1 100 ? -20.703 13.421 10.037 1.00 91.69 100 LYS A CA 1
ATOM 782 C C . LYS A 1 100 ? -19.315 13.218 9.424 1.00 91.69 100 LYS A C 1
ATOM 784 O O . LYS A 1 100 ? -18.809 14.113 8.755 1.00 91.69 100 LYS A O 1
ATOM 789 N N . MET A 1 101 ? -18.717 12.033 9.552 1.00 93.19 101 MET A N 1
ATOM 790 C CA . MET A 1 101 ? -17.425 11.725 8.918 1.00 93.19 101 MET A CA 1
ATOM 791 C C . MET A 1 101 ? -17.531 11.527 7.390 1.00 93.19 101 MET A C 1
ATOM 793 O O . MET A 1 101 ? -16.601 11.839 6.645 1.00 93.19 101 MET A O 1
ATOM 797 N N . ARG A 1 102 ? -18.673 11.052 6.872 1.00 93.56 102 ARG A N 1
ATOM 798 C CA . ARG A 1 102 ? -18.897 10.865 5.420 1.00 93.56 102 ARG A CA 1
ATOM 799 C C . ARG A 1 102 ? -18.639 12.123 4.566 1.00 93.56 102 ARG A C 1
ATOM 801 O O . ARG A 1 102 ? -17.921 11.992 3.571 1.00 93.56 102 ARG A O 1
ATOM 808 N N . PRO A 1 103 ? -19.201 13.314 4.865 1.00 92.44 103 PRO A N 1
ATOM 809 C CA . PRO A 1 103 ? -18.937 14.521 4.082 1.00 92.44 103 PRO A CA 1
ATOM 810 C C . PRO A 1 103 ? -17.472 14.968 4.163 1.00 92.44 103 PRO A C 1
ATOM 812 O O . PRO A 1 103 ? -16.926 15.362 3.134 1.00 92.44 103 PRO A O 1
ATOM 815 N N . ILE A 1 104 ? -16.815 14.816 5.322 1.00 93.00 104 ILE A N 1
ATOM 816 C CA . ILE A 1 104 ? -15.379 15.098 5.500 1.00 93.00 104 ILE A CA 1
ATOM 817 C C . ILE A 1 104 ? -14.556 14.262 4.514 1.00 93.00 104 ILE A C 1
ATOM 819 O O . ILE A 1 104 ? -13.776 14.802 3.731 1.00 93.00 104 ILE A O 1
ATOM 823 N N . ILE A 1 105 ? -14.786 12.945 4.480 1.00 92.19 105 ILE A N 1
ATOM 824 C CA . ILE A 1 105 ? -14.077 12.042 3.561 1.00 92.19 105 ILE A CA 1
ATOM 825 C C . ILE A 1 105 ? -14.331 12.439 2.103 1.00 92.19 105 ILE A C 1
ATOM 827 O O . ILE A 1 105 ? -13.383 12.501 1.325 1.00 92.19 105 ILE A O 1
ATOM 831 N N . ARG A 1 106 ? -15.582 12.746 1.728 1.00 90.25 106 ARG A N 1
ATOM 832 C CA . ARG A 1 106 ? -15.935 13.157 0.355 1.00 90.25 106 ARG A CA 1
ATOM 833 C C . ARG A 1 106 ? -15.214 14.435 -0.076 1.00 90.25 106 ARG A C 1
ATOM 835 O O . ARG A 1 106 ? -14.732 14.500 -1.200 1.00 90.25 106 ARG A O 1
ATOM 842 N N . GLN A 1 107 ? -15.107 15.434 0.798 1.00 89.00 107 GLN A N 1
ATOM 843 C CA . GLN A 1 107 ? -14.421 16.695 0.484 1.00 89.00 107 GLN A CA 1
ATOM 844 C C . GLN A 1 107 ? -12.892 16.557 0.421 1.00 89.00 107 GLN A C 1
ATOM 846 O O . GLN A 1 107 ? -12.228 17.312 -0.302 1.00 89.00 107 GLN A O 1
ATOM 851 N N . LEU A 1 108 ? -12.340 15.585 1.154 1.00 90.06 108 LEU A N 1
ATOM 852 C CA . LEU A 1 108 ? -10.914 15.255 1.168 1.00 90.06 108 LEU A CA 1
ATOM 853 C C . LEU A 1 108 ? -10.498 14.253 0.086 1.00 90.06 108 LEU A C 1
ATOM 855 O O . LEU A 1 108 ? -9.312 13.930 -0.013 1.00 90.06 108 LEU A O 1
ATOM 859 N N . GLN A 1 109 ? -11.427 13.784 -0.752 1.00 87.88 109 GLN A N 1
ATOM 860 C CA . GLN A 1 109 ? -11.073 12.954 -1.898 1.00 87.88 109 GLN A CA 1
ATOM 861 C C . GLN A 1 109 ? -10.105 13.701 -2.823 1.00 87.88 109 GLN A C 1
ATOM 863 O O . GLN A 1 109 ? -10.266 14.885 -3.140 1.00 87.88 109 GLN A O 1
ATOM 868 N N . LEU A 1 110 ? -9.065 12.984 -3.253 1.00 83.81 110 LEU A N 1
ATOM 869 C CA . LEU A 1 110 ? -8.136 13.474 -4.263 1.00 83.81 110 LEU A CA 1
ATOM 870 C C . LEU A 1 110 ? -8.890 13.736 -5.573 1.00 83.81 110 LEU A C 1
ATOM 872 O O . LEU A 1 110 ? -9.953 13.171 -5.827 1.00 83.81 110 LEU A O 1
ATOM 876 N N . GLN A 1 111 ? -8.328 14.599 -6.419 1.00 72.75 111 GLN A N 1
ATOM 877 C CA . GLN A 1 111 ? -8.870 14.841 -7.758 1.00 72.75 111 GLN A CA 1
ATOM 878 C C . GLN A 1 111 ? -9.004 13.502 -8.503 1.00 72.75 111 GLN A C 1
ATOM 880 O O . GLN A 1 111 ? -8.078 12.695 -8.467 1.00 72.75 111 GLN A O 1
ATOM 885 N N . ASN A 1 112 ? -10.157 13.274 -9.136 1.00 72.56 112 ASN A N 1
ATOM 886 C CA . ASN A 1 112 ? -10.551 12.022 -9.802 1.00 72.56 112 ASN A CA 1
ATOM 887 C C . ASN A 1 112 ? -10.711 10.803 -8.871 1.00 72.56 112 ASN A C 1
ATOM 889 O O . ASN A 1 112 ? -10.789 9.679 -9.354 1.00 72.56 112 ASN A O 1
ATOM 893 N N . ALA A 1 113 ? -10.754 11.005 -7.547 1.00 78.56 113 ALA A N 1
ATOM 894 C CA . ALA A 1 113 ? -10.877 9.952 -6.531 1.00 78.56 113 ALA A CA 1
ATOM 895 C C . ALA A 1 113 ? -9.831 8.820 -6.642 1.00 78.56 113 ALA A C 1
ATOM 897 O O . ALA A 1 113 ? -9.996 7.758 -6.043 1.00 78.56 113 ALA A O 1
ATOM 898 N N . GLN A 1 114 ? -8.736 9.059 -7.367 1.00 81.56 114 GLN A N 1
ATOM 899 C CA . GLN A 1 114 ? -7.697 8.076 -7.639 1.00 81.56 114 GLN A CA 1
ATOM 900 C C . GLN A 1 114 ? -6.365 8.541 -7.054 1.00 81.56 114 GLN A C 1
ATOM 902 O O . GLN A 1 114 ? -5.956 9.696 -7.194 1.00 81.56 114 GLN A O 1
ATOM 907 N N . TYR A 1 115 ? -5.683 7.620 -6.377 1.00 87.31 115 TYR A N 1
ATOM 908 C CA . TYR A 1 115 ? -4.316 7.824 -5.925 1.00 87.31 115 TYR A CA 1
ATOM 909 C C . TYR A 1 115 ? -3.349 7.434 -7.044 1.00 87.31 115 TYR A C 1
ATOM 911 O O . TYR A 1 115 ? -3.339 6.286 -7.481 1.00 87.31 115 TYR A O 1
ATOM 919 N N . ASP A 1 116 ? -2.533 8.390 -7.482 1.00 85.44 116 ASP A N 1
ATOM 920 C CA . ASP A 1 116 ? -1.452 8.160 -8.438 1.00 85.44 116 ASP A CA 1
ATOM 921 C C . ASP A 1 116 ? -0.092 8.241 -7.715 1.00 85.44 116 ASP A C 1
ATOM 923 O O . ASP A 1 116 ? 0.306 9.334 -7.285 1.00 85.44 116 ASP A O 1
ATOM 927 N N . PRO A 1 117 ? 0.643 7.118 -7.588 1.00 85.75 117 PRO A N 1
ATOM 928 C CA . PRO A 1 117 ? 1.969 7.092 -6.974 1.00 85.75 117 PRO A CA 1
ATOM 929 C C . PRO A 1 117 ? 2.984 8.023 -7.655 1.00 85.75 117 PRO A C 1
ATOM 931 O O . PRO A 1 117 ? 3.879 8.543 -6.987 1.00 85.75 117 PRO A O 1
ATOM 934 N N . ARG A 1 118 ? 2.849 8.288 -8.965 1.00 86.31 118 ARG A N 1
ATOM 935 C CA . ARG A 1 118 ? 3.802 9.116 -9.733 1.00 86.31 118 ARG A CA 1
ATOM 936 C C . ARG A 1 118 ? 3.808 10.579 -9.279 1.00 86.31 118 ARG A C 1
ATOM 938 O O . ARG A 1 118 ? 4.806 11.278 -9.446 1.00 86.31 118 ARG A O 1
ATOM 945 N N . ARG A 1 119 ? 2.720 11.048 -8.658 1.00 87.12 119 ARG A N 1
ATOM 946 C CA . ARG A 1 119 ? 2.605 12.423 -8.138 1.00 87.12 119 ARG A CA 1
ATOM 947 C C . ARG A 1 119 ? 3.476 12.685 -6.907 1.00 87.12 119 ARG A C 1
ATOM 949 O O . ARG A 1 119 ? 3.732 13.850 -6.593 1.00 87.12 119 ARG A O 1
ATOM 956 N N . TYR A 1 120 ? 3.940 11.632 -6.235 1.00 90.25 120 TYR A N 1
ATOM 957 C CA . TYR A 1 120 ? 4.646 11.704 -4.957 1.00 90.25 120 TYR A CA 1
ATOM 958 C C . TYR A 1 120 ? 6.046 11.076 -5.061 1.00 90.25 120 TYR A C 1
ATOM 960 O O . TYR A 1 120 ? 6.267 9.967 -4.574 1.00 90.25 120 TYR A O 1
ATOM 968 N N . PRO A 1 121 ? 7.015 11.762 -5.700 1.00 90.81 121 PRO A N 1
ATOM 969 C CA . PRO A 1 121 ? 8.389 11.281 -5.758 1.00 90.81 121 PRO A CA 1
ATOM 970 C C . PRO A 1 121 ? 9.052 11.327 -4.375 1.00 90.81 121 PRO A C 1
ATOM 972 O O . PRO A 1 121 ? 8.666 12.114 -3.510 1.00 90.81 121 PRO A O 1
ATOM 975 N N . ASN A 1 122 ? 10.098 10.519 -4.187 1.00 92.94 122 ASN A N 1
ATOM 976 C CA . ASN A 1 122 ? 10.870 10.510 -2.947 1.00 92.94 122 ASN A CA 1
ATOM 977 C C . ASN A 1 122 ? 11.585 11.868 -2.744 1.00 92.94 122 ASN A C 1
ATOM 979 O O . ASN A 1 122 ? 12.474 12.196 -3.537 1.00 92.94 122 ASN A O 1
ATOM 983 N N . PRO A 1 123 ? 11.257 12.636 -1.686 1.00 92.94 123 PRO A N 1
ATOM 984 C CA . PRO A 1 123 ? 11.800 13.978 -1.482 1.00 92.94 123 PRO A CA 1
ATOM 985 C C . PRO A 1 123 ? 13.313 13.976 -1.232 1.00 92.94 123 PRO A C 1
ATOM 987 O O . PRO A 1 123 ? 14.008 14.869 -1.709 1.00 92.94 123 PRO A O 1
ATOM 990 N N . SER A 1 124 ? 13.849 12.962 -0.546 1.00 91.56 124 SER A N 1
ATOM 991 C CA . SER A 1 124 ? 15.286 12.856 -0.271 1.00 91.56 124 SER A CA 1
ATOM 992 C C . SER A 1 124 ? 16.096 12.614 -1.544 1.00 91.56 124 SER A C 1
ATOM 994 O O . SER A 1 124 ? 17.151 13.219 -1.719 1.00 91.56 124 SER A O 1
ATOM 996 N N . LEU A 1 125 ? 15.591 11.774 -2.454 1.00 92.44 125 LEU A N 1
ATOM 997 C CA . LEU A 1 125 ? 16.247 11.537 -3.745 1.00 92.44 125 LEU A CA 1
ATOM 998 C C . LEU A 1 125 ? 16.169 12.770 -4.646 1.00 92.44 125 LEU A C 1
ATOM 1000 O O . LEU A 1 125 ? 17.173 13.158 -5.234 1.00 92.44 125 LEU A O 1
ATOM 1004 N N . GLN A 1 126 ? 15.001 13.414 -4.719 1.00 91.94 126 GLN A N 1
ATOM 1005 C CA . GLN A 1 126 ? 14.832 14.649 -5.492 1.00 91.94 126 GLN A CA 1
ATOM 1006 C C . GLN A 1 126 ? 15.780 15.745 -5.002 1.00 91.94 126 GLN A C 1
ATOM 1008 O O . GLN A 1 126 ? 16.439 16.401 -5.802 1.00 91.94 126 GLN A O 1
ATOM 1013 N N . TRP A 1 127 ? 15.900 15.896 -3.684 1.00 92.00 127 TRP A N 1
ATOM 1014 C CA . TRP A 1 127 ? 16.831 16.835 -3.074 1.00 92.00 127 TRP A CA 1
ATOM 1015 C C . TRP A 1 127 ? 18.290 16.528 -3.414 1.00 92.00 127 TRP A C 1
ATOM 1017 O O . TRP A 1 127 ? 19.027 17.420 -3.829 1.00 92.00 127 TRP A O 1
ATOM 1027 N N . HIS A 1 128 ? 18.689 15.262 -3.291 1.00 93.12 128 HIS A N 1
ATOM 1028 C CA . HIS A 1 128 ? 20.046 14.824 -3.596 1.00 93.12 128 HIS A CA 1
ATOM 1029 C C . HIS A 1 128 ? 20.444 15.138 -5.044 1.00 93.12 128 HIS A C 1
ATOM 1031 O O . HIS A 1 128 ? 21.476 15.767 -5.272 1.00 93.12 128 HIS A O 1
ATOM 1037 N N . TYR A 1 129 ? 19.606 14.770 -6.018 1.00 93.06 129 TYR A N 1
ATOM 1038 C CA . TYR A 1 129 ? 19.890 15.047 -7.428 1.00 93.06 129 TYR A CA 1
ATOM 1039 C C . TYR A 1 129 ? 19.844 16.537 -7.762 1.00 93.06 129 TYR A C 1
ATOM 1041 O O . TYR A 1 129 ? 20.642 16.990 -8.575 1.00 93.06 129 TYR A O 1
ATOM 1049 N N . LYS A 1 130 ? 18.974 17.312 -7.105 1.00 91.94 130 LYS A N 1
ATOM 1050 C CA . LYS A 1 130 ? 18.918 18.766 -7.291 1.00 91.94 130 LYS A CA 1
ATOM 1051 C C . LYS A 1 130 ? 20.200 19.454 -6.815 1.00 91.94 130 LYS A C 1
ATOM 1053 O O . LYS A 1 130 ? 20.706 20.328 -7.507 1.00 91.94 130 LYS A O 1
ATOM 1058 N N . ILE A 1 131 ? 20.755 19.032 -5.675 1.00 92.75 131 ILE A N 1
ATOM 1059 C CA . ILE A 1 131 ? 22.060 19.520 -5.201 1.00 92.75 131 ILE A CA 1
ATOM 1060 C C . ILE A 1 131 ? 23.171 19.117 -6.170 1.00 92.75 131 ILE A C 1
ATOM 1062 O O . ILE A 1 131 ? 23.988 19.955 -6.533 1.00 92.75 131 ILE A O 1
ATOM 1066 N N . LEU A 1 132 ? 23.205 17.851 -6.596 1.00 93.81 132 LEU A N 1
ATOM 1067 C CA . LEU A 1 132 ? 24.215 17.383 -7.549 1.00 93.81 132 LEU A CA 1
ATOM 1068 C C . LEU A 1 132 ? 24.166 18.167 -8.863 1.00 93.81 132 LEU A C 1
ATOM 1070 O O . LEU A 1 132 ? 25.212 18.505 -9.405 1.00 93.81 132 LEU A O 1
ATOM 1074 N N . GLN A 1 133 ? 22.966 18.476 -9.351 1.00 93.75 133 GLN A N 1
ATOM 1075 C CA . GLN A 1 133 ? 22.773 19.293 -10.541 1.00 93.75 133 GLN A CA 1
ATOM 1076 C C . GLN A 1 133 ? 23.292 20.722 -10.338 1.00 93.75 133 GLN A C 1
ATOM 1078 O O . GLN A 1 133 ? 24.025 21.206 -11.192 1.00 93.75 133 GLN A O 1
ATOM 1083 N N . ALA A 1 134 ? 22.969 21.365 -9.210 1.00 93.81 134 ALA A N 1
ATOM 1084 C CA . ALA A 1 134 ? 23.458 22.710 -8.897 1.00 93.81 134 ALA A CA 1
ATOM 1085 C C . ALA A 1 134 ? 24.993 22.747 -8.805 1.00 93.81 134 ALA A C 1
ATOM 1087 O O . ALA A 1 134 ? 25.627 23.614 -9.396 1.00 93.81 134 ALA A O 1
ATOM 1088 N N . LEU A 1 135 ? 25.602 21.747 -8.156 1.00 93.75 135 LEU A N 1
ATOM 1089 C CA . LEU A 1 135 ? 27.061 21.609 -8.089 1.00 93.75 135 LEU A CA 1
ATOM 1090 C C . LEU A 1 135 ? 27.696 21.395 -9.469 1.00 93.75 135 LEU A C 1
ATOM 1092 O O . LEU A 1 135 ? 28.764 21.934 -9.732 1.00 93.75 135 LEU A O 1
ATOM 1096 N N . ALA A 1 136 ? 27.059 20.611 -10.343 1.00 95.62 136 ALA A N 1
ATOM 1097 C CA . ALA A 1 136 ? 27.564 20.343 -11.689 1.00 95.62 136 ALA A CA 1
ATOM 1098 C C . ALA A 1 136 ? 27.442 21.550 -12.635 1.00 95.62 136 ALA A C 1
ATOM 1100 O O . ALA A 1 136 ? 28.213 21.647 -13.587 1.00 95.62 136 ALA A O 1
ATOM 1101 N N . LEU A 1 137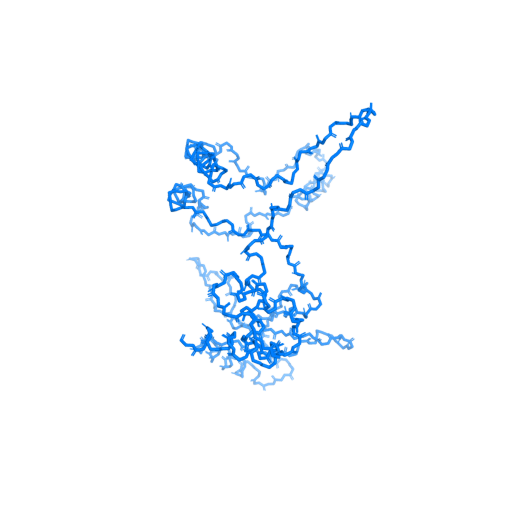 ? 26.473 22.437 -12.390 1.00 95.88 137 LEU A N 1
ATOM 1102 C CA . LEU A 1 137 ? 26.229 23.654 -13.170 1.00 95.88 137 LEU A CA 1
ATOM 1103 C C . LEU A 1 137 ? 26.861 24.911 -12.549 1.00 95.88 137 LEU A C 1
ATOM 1105 O O . LEU A 1 137 ? 26.696 25.992 -13.104 1.00 95.88 137 LEU A O 1
ATOM 1109 N N . GLU A 1 138 ? 27.568 24.770 -11.422 1.00 91.12 138 GLU A N 1
ATOM 1110 C CA . GLU A 1 138 ? 28.126 25.885 -10.641 1.00 91.12 138 GLU A CA 1
ATOM 1111 C C . GLU A 1 138 ? 27.061 26.932 -10.237 1.00 91.12 138 GLU A C 1
ATOM 1113 O O . GLU A 1 138 ? 27.339 28.125 -10.133 1.00 91.12 138 GLU A O 1
ATOM 1118 N N . GLU A 1 139 ? 25.826 26.478 -9.996 1.00 92.38 139 GLU A N 1
ATOM 1119 C CA . GLU A 1 139 ? 24.705 27.302 -9.530 1.00 92.38 139 GLU A CA 1
ATOM 1120 C C . GLU A 1 139 ? 24.645 27.369 -7.995 1.00 92.38 139 GLU A C 1
ATOM 1122 O O . GLU A 1 139 ? 25.154 26.499 -7.280 1.00 92.38 139 GLU A O 1
ATOM 1127 N N . ASP A 1 140 ? 23.947 28.382 -7.476 1.00 87.94 140 ASP A N 1
ATOM 1128 C CA . ASP A 1 140 ? 23.685 28.501 -6.045 1.00 87.94 140 ASP A CA 1
ATOM 1129 C C . ASP A 1 140 ? 22.887 27.303 -5.520 1.00 87.94 140 ASP A C 1
ATOM 1131 O O . ASP A 1 140 ? 21.886 26.859 -6.096 1.00 87.94 140 ASP A O 1
ATOM 1135 N N . LEU A 1 141 ? 23.318 26.790 -4.368 1.00 85.38 141 LEU A N 1
ATOM 1136 C CA . LEU A 1 141 ? 22.656 25.661 -3.740 1.00 85.38 141 LEU A CA 1
ATOM 1137 C C . LEU A 1 141 ? 21.238 26.057 -3.311 1.00 85.38 141 LEU A C 1
ATOM 1139 O O . LEU A 1 141 ? 21.061 27.047 -2.594 1.00 85.38 141 LEU A O 1
ATOM 1143 N N . PRO A 1 142 ? 20.211 25.269 -3.676 1.00 83.56 142 PRO A N 1
ATOM 1144 C CA . PRO A 1 142 ? 18.874 25.514 -3.171 1.00 83.56 142 PRO A CA 1
ATOM 1145 C C . PRO A 1 142 ? 18.881 25.381 -1.643 1.00 83.56 142 PRO A C 1
ATOM 1147 O O . PRO A 1 142 ? 19.528 24.494 -1.095 1.00 83.56 142 PRO A O 1
ATOM 1150 N N . GLU A 1 143 ? 18.133 26.236 -0.944 1.00 80.75 143 GLU A N 1
ATOM 1151 C CA . GLU A 1 143 ? 18.080 26.211 0.527 1.00 80.75 143 GLU A CA 1
ATOM 1152 C C . GLU A 1 143 ? 17.015 25.255 1.077 1.00 80.75 143 GLU A C 1
ATOM 1154 O O . GLU A 1 143 ? 17.132 24.748 2.194 1.00 80.75 143 GLU A O 1
ATOM 1159 N N . LYS A 1 144 ? 15.930 25.028 0.321 1.00 83.25 144 LYS A N 1
ATOM 1160 C CA . LYS A 1 144 ? 14.757 24.283 0.798 1.00 83.25 144 LYS A CA 1
ATOM 1161 C C . LYS A 1 144 ? 14.334 23.185 -0.177 1.00 83.25 144 LYS A C 1
ATOM 1163 O O . LYS A 1 144 ? 14.124 23.472 -1.359 1.00 83.25 144 LYS A O 1
ATOM 1168 N N . PRO A 1 145 ? 14.135 21.946 0.308 1.00 82.56 145 PRO A N 1
ATOM 1169 C CA . PRO A 1 145 ? 13.561 20.884 -0.499 1.00 82.56 145 PRO A CA 1
ATOM 1170 C C . PRO A 1 145 ? 12.059 21.107 -0.698 1.00 82.56 145 PRO A C 1
ATOM 1172 O O . PRO A 1 145 ? 11.323 21.422 0.241 1.00 82.56 145 PRO A O 1
ATOM 1175 N N . GLU A 1 146 ? 11.591 20.890 -1.924 1.00 84.19 146 GLU A N 1
ATOM 1176 C CA . GLU A 1 146 ? 10.164 20.804 -2.219 1.00 84.19 146 GLU A CA 1
ATOM 1177 C C . GLU A 1 146 ? 9.657 19.399 -1.906 1.00 84.19 146 GLU A C 1
ATOM 1179 O O . GLU A 1 146 ? 10.000 18.428 -2.579 1.00 84.19 146 GLU A O 1
ATOM 1184 N N . ASP A 1 147 ? 8.816 19.293 -0.880 1.00 89.31 147 ASP A N 1
ATOM 1185 C CA . ASP A 1 147 ? 8.253 18.022 -0.442 1.00 89.31 147 ASP A CA 1
ATOM 1186 C C . ASP A 1 147 ? 6.768 17.926 -0.803 1.00 89.31 147 ASP A C 1
ATOM 1188 O O . ASP A 1 147 ? 5.907 18.563 -0.189 1.00 89.31 147 ASP A O 1
ATOM 1192 N N . LYS A 1 148 ? 6.474 17.100 -1.809 1.00 87.19 148 LYS A N 1
ATOM 1193 C CA . LYS A 1 148 ? 5.106 16.834 -2.272 1.00 87.19 148 LYS A CA 1
ATOM 1194 C C . LYS A 1 148 ? 4.350 15.851 -1.375 1.00 87.19 148 LYS A C 1
ATOM 1196 O O . LYS A 1 148 ? 3.138 15.729 -1.530 1.00 87.19 148 LYS A O 1
ATOM 1201 N N . THR A 1 149 ? 5.024 15.156 -0.454 1.00 89.06 149 THR A N 1
ATOM 1202 C CA . THR A 1 149 ? 4.390 14.182 0.454 1.00 89.06 149 THR A CA 1
ATOM 1203 C C . THR A 1 149 ? 3.674 14.848 1.628 1.00 89.06 149 THR A C 1
ATOM 1205 O O . THR A 1 149 ? 2.789 14.249 2.237 1.00 89.06 149 THR A O 1
ATOM 1208 N N . LYS A 1 150 ? 3.997 16.114 1.923 1.00 90.69 150 LYS A N 1
ATOM 1209 C CA . LYS A 1 150 ? 3.344 16.874 2.992 1.00 90.69 150 LYS A CA 1
ATOM 1210 C C . LYS A 1 150 ? 1.890 17.206 2.630 1.00 90.69 150 LYS A C 1
ATOM 1212 O O . LYS A 1 150 ? 1.640 17.757 1.552 1.00 90.69 150 LYS A O 1
ATOM 1217 N N . PRO A 1 151 ? 0.922 16.946 3.533 1.00 90.62 151 PRO A N 1
ATOM 1218 C CA . PRO A 1 151 ? -0.460 17.359 3.328 1.00 90.62 151 PRO A CA 1
ATOM 1219 C C . PRO A 1 151 ? -0.584 18.874 3.138 1.00 90.62 151 PRO A C 1
ATOM 1221 O O . PRO A 1 151 ? 0.090 19.673 3.792 1.00 90.62 151 PRO A O 1
ATOM 1224 N N . LYS A 1 152 ? -1.497 19.294 2.258 1.00 90.56 152 LYS A N 1
ATOM 1225 C CA . LYS A 1 152 ? -1.773 20.714 2.001 1.00 90.56 152 LYS A CA 1
ATOM 1226 C C . LYS A 1 152 ? -2.704 21.283 3.075 1.00 90.56 152 LYS A C 1
ATOM 1228 O O . LYS A 1 152 ? -3.874 21.534 2.795 1.00 90.56 152 LYS A O 1
ATOM 1233 N N . TYR A 1 153 ? -2.180 21.518 4.279 1.00 91.44 153 TYR A N 1
ATOM 1234 C CA . TYR A 1 153 ? -2.963 21.944 5.450 1.00 91.44 153 TYR A CA 1
ATOM 1235 C C . TYR A 1 153 ? -3.906 23.122 5.172 1.00 91.44 153 TYR A C 1
ATOM 1237 O O . TYR A 1 153 ? -5.098 23.005 5.411 1.00 91.44 153 TYR A O 1
ATOM 1245 N N . LYS A 1 154 ? -3.420 24.205 4.547 1.00 92.06 154 LYS A N 1
ATOM 1246 C CA . LYS A 1 154 ? -4.254 25.377 4.206 1.00 92.06 154 LYS A CA 1
ATOM 1247 C C . LYS A 1 154 ? -5.448 25.038 3.305 1.00 92.06 154 LYS A C 1
ATOM 1249 O O . LYS A 1 154 ? -6.505 25.645 3.414 1.00 92.06 154 LYS A O 1
ATOM 1254 N N . ALA A 1 155 ? -5.270 24.099 2.374 1.00 89.44 155 ALA A N 1
ATOM 1255 C CA . ALA A 1 155 ? -6.326 23.699 1.448 1.00 89.44 155 ALA A CA 1
ATOM 1256 C C . ALA A 1 155 ? -7.318 22.718 2.088 1.00 89.44 155 ALA A C 1
ATOM 1258 O O . ALA A 1 155 ? -8.490 22.738 1.727 1.00 89.44 155 ALA A O 1
ATOM 1259 N N . ILE A 1 156 ? -6.841 21.869 3.002 1.00 91.31 156 ILE A N 1
ATOM 1260 C CA . ILE A 1 156 ? -7.655 20.942 3.801 1.00 91.31 156 ILE A CA 1
ATOM 1261 C C . ILE A 1 156 ? -8.556 21.736 4.750 1.00 91.31 156 ILE A C 1
ATOM 1263 O O . ILE A 1 156 ? -9.769 21.535 4.744 1.00 91.31 156 ILE A O 1
ATOM 1267 N N . ASP A 1 157 ? -7.959 22.677 5.481 1.00 92.38 157 ASP A N 1
ATOM 1268 C CA . ASP A 1 157 ? -8.624 23.552 6.445 1.00 92.38 157 ASP A CA 1
ATOM 1269 C C . ASP A 1 157 ? -9.716 24.393 5.775 1.00 92.38 157 ASP A C 1
ATOM 1271 O O . ASP A 1 157 ? -10.879 24.328 6.153 1.00 92.38 157 ASP A O 1
ATOM 1275 N N . LYS A 1 158 ? -9.396 25.045 4.650 1.00 92.19 158 LYS A N 1
ATOM 1276 C CA . LYS A 1 158 ? -10.384 25.815 3.878 1.00 92.19 158 LYS A CA 1
ATOM 1277 C C . LYS A 1 158 ? -11.577 24.984 3.378 1.00 92.19 158 LYS A C 1
ATOM 1279 O O . LYS A 1 158 ? -12.648 25.542 3.169 1.00 92.19 158 LYS A O 1
ATOM 1284 N N . ARG A 1 159 ? -11.393 23.691 3.087 1.00 88.75 159 ARG A N 1
ATOM 1285 C CA . ARG A 1 159 ? -12.481 22.836 2.576 1.00 88.75 159 ARG A CA 1
ATOM 1286 C C . ARG A 1 159 ? -13.334 22.248 3.685 1.00 88.75 159 ARG A C 1
ATOM 1288 O O . ARG A 1 159 ? -14.537 22.151 3.506 1.00 88.75 159 ARG A O 1
ATOM 1295 N N . THR A 1 160 ? -12.688 21.828 4.768 1.00 90.44 160 THR A N 1
ATOM 1296 C CA . THR A 1 160 ? -13.248 20.846 5.706 1.00 90.44 160 THR A CA 1
ATOM 1297 C C . THR A 1 160 ? -13.167 21.308 7.157 1.00 90.44 160 THR A C 1
ATOM 1299 O O . THR A 1 160 ? -13.630 20.583 8.027 1.00 90.44 160 THR A O 1
ATOM 1302 N N . GLY A 1 161 ? -12.572 22.474 7.431 1.00 89.88 161 GLY A N 1
ATOM 1303 C CA . GLY A 1 161 ? -12.309 22.969 8.784 1.00 89.88 161 GLY A CA 1
ATOM 1304 C C . GLY A 1 161 ? -13.563 22.987 9.653 1.00 89.88 161 GLY A C 1
ATOM 1305 O O . GLY A 1 161 ? -13.577 22.349 10.701 1.00 89.88 161 GLY A O 1
ATOM 1306 N N . ASP A 1 162 ? -14.640 23.602 9.161 1.00 92.62 162 ASP A N 1
ATOM 1307 C CA . ASP A 1 162 ? -15.911 23.703 9.892 1.00 92.62 162 ASP A CA 1
ATOM 1308 C C . ASP A 1 162 ? -16.498 22.317 10.212 1.00 92.62 162 ASP A C 1
ATOM 1310 O O . ASP A 1 162 ? -16.840 22.021 11.354 1.00 92.62 162 ASP A O 1
ATOM 1314 N N . LEU A 1 163 ? -16.512 21.410 9.227 1.00 91.19 163 LEU A N 1
ATOM 1315 C CA . LEU A 1 163 ? -17.019 20.044 9.406 1.00 91.19 163 LEU A CA 1
ATOM 1316 C C . LEU A 1 163 ? -16.183 19.229 10.400 1.00 91.19 163 LEU A C 1
ATOM 1318 O O . LEU A 1 163 ? -16.723 18.399 11.128 1.00 91.19 163 LEU A O 1
ATOM 1322 N N . VAL A 1 164 ? -14.864 19.435 10.422 1.00 92.31 164 VAL A N 1
ATOM 1323 C CA . VAL A 1 164 ? -13.961 18.753 11.360 1.00 92.31 164 VAL A CA 1
ATOM 1324 C C . VAL A 1 164 ? -14.208 19.234 12.788 1.00 92.31 164 VAL A C 1
ATOM 1326 O O . VAL A 1 164 ? -14.190 18.412 13.705 1.00 92.31 164 VAL A O 1
ATOM 1329 N N . ILE A 1 165 ? -14.482 20.528 12.980 1.00 93.56 165 ILE A N 1
ATOM 1330 C CA . ILE A 1 165 ? -14.839 21.087 14.291 1.00 93.56 165 ILE A CA 1
ATOM 1331 C C . ILE A 1 165 ? -16.171 20.492 14.765 1.00 93.56 165 ILE A C 1
ATOM 1333 O O . ILE A 1 165 ? -16.224 19.918 15.851 1.00 93.56 165 ILE A O 1
ATOM 1337 N N . GLU A 1 166 ? -17.208 20.512 13.923 1.00 92.00 166 GLU A N 1
ATOM 1338 C CA . GLU A 1 166 ? -18.524 19.933 14.247 1.00 92.00 166 GLU A CA 1
ATOM 1339 C C . GLU A 1 166 ? -18.470 18.426 14.551 1.00 92.00 166 GLU A C 1
ATOM 1341 O O . GLU A 1 166 ? -19.248 17.907 15.363 1.00 92.00 166 GLU A O 1
ATOM 1346 N N . TRP A 1 167 ? -17.581 17.697 13.871 1.00 94.06 167 TRP A N 1
ATOM 1347 C CA . TRP A 1 167 ? -17.334 16.283 14.138 1.00 94.06 167 TRP A CA 1
ATOM 1348 C C . TRP A 1 167 ? -16.606 16.078 15.470 1.00 94.06 167 TRP A C 1
ATOM 1350 O O . TRP A 1 167 ? -16.963 15.174 16.223 1.00 94.06 167 TRP A O 1
ATOM 1360 N N . GLY A 1 168 ? -15.627 16.930 15.789 1.00 92.50 168 GLY A N 1
ATOM 1361 C CA . GLY A 1 168 ? -14.901 16.899 17.059 1.00 92.50 168 GLY A CA 1
ATOM 1362 C C . GLY A 1 168 ? -15.801 17.180 18.265 1.00 92.50 168 GLY A C 1
ATOM 1363 O O . GLY A 1 168 ? -15.721 16.470 19.267 1.00 92.50 168 GLY A O 1
ATOM 1364 N N . GLU A 1 169 ? -16.711 18.148 18.152 1.00 92.94 169 GLU A N 1
ATOM 1365 C CA . GLU A 1 169 ? -17.701 18.442 19.198 1.00 92.94 169 GLU A CA 1
ATOM 1366 C C . GLU A 1 169 ? -18.645 17.257 19.444 1.00 92.94 169 GLU A C 1
ATOM 1368 O O . GLU A 1 169 ? -18.956 16.911 20.587 1.00 92.94 169 GLU A O 1
ATOM 1373 N N . GLU A 1 170 ? -19.085 16.590 18.375 1.00 89.81 170 GLU A N 1
ATOM 1374 C CA . GLU A 1 170 ? -19.940 15.412 18.493 1.00 89.81 170 GLU A CA 1
ATOM 1375 C C . GLU A 1 170 ? -19.194 14.198 19.056 1.00 89.81 170 GLU A C 1
ATOM 1377 O O . GLU A 1 170 ? -19.753 13.471 19.882 1.00 89.81 170 GLU A O 1
ATOM 1382 N N . LEU A 1 171 ? -17.934 14.005 18.662 1.00 92.12 171 LEU A N 1
ATOM 1383 C CA . LEU A 1 171 ? -17.058 12.995 19.246 1.00 92.12 171 LEU A CA 1
ATOM 1384 C C . LEU A 1 171 ? -16.951 13.198 20.761 1.00 92.12 171 LEU A C 1
ATOM 1386 O O . LEU A 1 171 ? -17.133 12.248 21.521 1.00 92.12 171 LEU A O 1
ATOM 1390 N N . GLU A 1 172 ? -16.696 14.428 21.212 1.00 91.06 172 GLU A N 1
ATOM 1391 C CA . GLU A 1 172 ? -16.567 14.734 22.636 1.00 91.06 172 GLU A CA 1
ATOM 1392 C C . GLU A 1 172 ? -17.890 14.519 23.387 1.00 91.06 172 GLU A C 1
ATOM 1394 O O . GLU A 1 172 ? -17.902 13.944 24.480 1.00 91.06 172 GLU A O 1
ATOM 1399 N N . ALA A 1 173 ? -19.022 14.910 22.797 1.00 88.94 173 ALA A N 1
ATOM 1400 C CA . ALA A 1 173 ? -20.342 14.676 23.380 1.00 88.94 173 ALA A CA 1
ATOM 1401 C C . ALA A 1 173 ? -20.647 13.177 23.550 1.00 88.94 173 ALA A C 1
ATOM 1403 O O . ALA A 1 173 ? -21.127 12.754 24.607 1.00 88.94 173 ALA A O 1
ATOM 1404 N N . GLN A 1 174 ? -20.338 12.367 22.536 1.00 86.19 174 GLN A N 1
ATOM 1405 C CA . GLN A 1 174 ? -20.536 10.916 22.571 1.00 86.19 174 GLN A CA 1
ATOM 1406 C C . GLN A 1 174 ? -19.572 10.225 23.526 1.00 86.19 174 GLN A C 1
ATOM 1408 O O . GLN A 1 174 ? -19.976 9.327 24.263 1.00 86.19 174 GLN A O 1
ATOM 1413 N N . TYR A 1 175 ? -18.320 10.673 23.562 1.00 86.06 175 TYR A N 1
ATOM 1414 C CA . TYR A 1 175 ? -17.330 10.171 24.501 1.00 86.06 175 TYR A CA 1
ATOM 1415 C C . TYR A 1 175 ? -17.766 10.431 25.951 1.00 86.06 175 TYR A C 1
ATOM 1417 O O . TYR A 1 175 ? -17.792 9.509 26.765 1.00 86.06 175 TYR A O 1
ATOM 1425 N N . ARG A 1 176 ? -18.246 11.645 26.261 1.00 86.81 176 ARG A N 1
ATOM 1426 C CA . ARG A 1 176 ? -18.816 11.970 27.583 1.00 86.81 176 ARG A CA 1
ATOM 1427 C C . ARG A 1 176 ? -20.064 11.146 27.916 1.00 86.81 176 ARG A C 1
ATOM 1429 O O . ARG A 1 176 ? -20.312 10.868 29.087 1.00 86.81 176 ARG A O 1
ATOM 1436 N N . ALA A 1 177 ? -20.880 10.782 26.926 1.00 82.50 177 ALA A N 1
ATOM 1437 C CA . ALA A 1 177 ? -22.030 9.902 27.136 1.00 82.50 177 ALA A CA 1
ATOM 1438 C C . ALA A 1 177 ? -21.594 8.460 27.454 1.00 82.50 177 ALA A C 1
ATOM 1440 O O . ALA A 1 177 ? -22.146 7.843 28.367 1.00 82.50 177 ALA A O 1
ATOM 1441 N N . LEU A 1 178 ? -20.566 7.961 26.763 1.00 77.69 178 LEU A N 1
ATOM 1442 C CA . LEU A 1 178 ? -19.966 6.650 27.014 1.00 77.69 178 LEU A CA 1
ATOM 1443 C C . LEU A 1 178 ? -19.327 6.579 28.407 1.00 77.69 178 LEU A C 1
ATOM 1445 O O . LEU A 1 178 ? -19.621 5.639 29.146 1.00 77.69 178 LEU A O 1
ATOM 1449 N N . GLU A 1 179 ? -18.560 7.595 28.817 1.00 73.75 179 GLU A N 1
ATOM 1450 C CA . GLU A 1 179 ? -17.980 7.668 30.169 1.00 73.75 179 GLU A CA 1
ATOM 1451 C C . GLU A 1 179 ? -19.046 7.672 31.274 1.00 73.75 179 GLU A C 1
ATOM 1453 O O . GLU A 1 179 ? -18.857 7.044 32.310 1.00 73.75 179 GLU A O 1
ATOM 1458 N N . LYS A 1 180 ? -20.193 8.331 31.059 1.00 67.94 180 LYS A N 1
ATOM 1459 C CA . LYS A 1 180 ? -21.309 8.320 32.024 1.00 67.94 180 LYS A CA 1
ATOM 1460 C C . LYS A 1 180 ? -22.031 6.974 32.100 1.00 67.94 180 LYS A C 1
ATOM 1462 O O . LYS A 1 180 ? -22.632 6.671 33.127 1.00 67.94 180 LYS A O 1
ATOM 1467 N N . SER A 1 181 ? -22.014 6.200 31.016 1.00 60.34 181 SER A N 1
ATOM 1468 C CA . SER A 1 181 ? -22.667 4.888 30.935 1.00 60.34 181 SER A CA 1
ATOM 1469 C C . SER A 1 181 ? -21.805 3.741 31.468 1.00 60.34 181 SER A C 1
ATOM 1471 O O . SER A 1 181 ? -22.341 2.696 31.832 1.00 60.34 181 SER A O 1
ATOM 1473 N N . GLN A 1 182 ? -20.484 3.932 31.559 1.00 55.59 182 GLN A N 1
ATOM 1474 C CA . GLN A 1 182 ? -19.596 2.969 32.198 1.00 55.59 182 GLN A CA 1
ATOM 1475 C C . GLN A 1 182 ? -19.566 3.219 33.714 1.00 55.59 182 GLN A C 1
ATOM 1477 O O . GLN A 1 182 ? -19.167 4.302 34.148 1.00 55.59 182 GLN A O 1
ATOM 1482 N N . PRO A 1 183 ? -19.952 2.246 34.565 1.00 45.56 183 PRO A N 1
ATOM 1483 C CA . PRO A 1 183 ? -19.666 2.353 35.986 1.00 45.56 183 PRO A CA 1
ATOM 1484 C C . PRO A 1 183 ? -18.146 2.425 36.146 1.00 45.56 183 PRO A C 1
ATOM 1486 O O . PRO A 1 183 ? -17.417 1.622 35.561 1.00 45.56 183 PRO A O 1
ATOM 1489 N N . ALA A 1 184 ? -17.677 3.414 36.910 1.00 47.47 184 ALA A N 1
ATOM 1490 C CA . ALA A 1 184 ? -16.268 3.690 37.148 1.00 47.47 184 ALA A CA 1
ATOM 1491 C C . ALA A 1 184 ? -15.546 2.462 37.726 1.00 47.47 184 ALA A C 1
ATOM 1493 O O . ALA A 1 184 ? -15.389 2.315 38.940 1.00 47.47 184 ALA A O 1
ATOM 1494 N N . THR A 1 185 ? -15.053 1.588 36.853 1.00 42.38 185 THR A N 1
ATOM 1495 C CA . THR A 1 185 ? -14.068 0.576 37.220 1.00 42.38 185 THR A CA 1
ATOM 1496 C C . THR A 1 185 ? -12.730 1.294 37.197 1.00 42.38 185 THR A C 1
ATOM 1498 O O . THR A 1 185 ? -12.017 1.350 36.202 1.00 42.38 185 THR A O 1
ATOM 1501 N N . SER A 1 186 ? -12.478 1.990 38.303 1.00 44.59 186 SER A N 1
ATOM 1502 C CA . SER A 1 186 ? -11.263 2.744 38.565 1.00 44.59 186 SER A CA 1
ATOM 1503 C C . SER A 1 186 ? -10.051 1.816 38.533 1.00 44.59 186 SER A C 1
ATOM 1505 O O . SER A 1 186 ? -9.739 1.139 39.510 1.00 44.59 186 SER A O 1
ATOM 1507 N N . THR A 1 187 ? -9.328 1.822 37.421 1.00 44.06 187 THR A N 1
ATOM 1508 C CA . THR A 1 187 ? -7.920 1.433 37.376 1.00 44.06 187 THR A CA 1
ATOM 1509 C C . THR A 1 187 ? -7.161 2.516 36.634 1.00 44.06 187 THR A C 1
ATOM 1511 O O . THR A 1 187 ? -6.873 2.348 35.459 1.00 44.06 187 THR A O 1
ATOM 1514 N N . LEU A 1 188 ? -6.922 3.652 37.302 1.00 42.31 188 LEU A N 1
ATOM 1515 C CA . LEU A 1 188 ? -5.780 4.571 37.109 1.00 42.31 188 LEU A CA 1
ATOM 1516 C C . LEU A 1 188 ? -6.017 5.892 37.868 1.00 42.31 188 LEU A C 1
ATOM 1518 O O . LEU A 1 188 ? -5.984 6.980 37.304 1.00 42.31 188 LEU A O 1
ATOM 1522 N N . VAL A 1 189 ? -6.207 5.818 39.190 1.00 37.81 189 VAL A N 1
ATOM 1523 C CA . VAL A 1 189 ? -5.926 6.974 40.057 1.00 37.81 189 VAL A CA 1
ATOM 1524 C C . VAL A 1 189 ? -4.523 6.796 40.622 1.00 37.81 189 VAL A C 1
ATOM 1526 O O . VAL A 1 189 ? -4.268 5.948 41.477 1.00 37.81 189 VAL A O 1
ATOM 1529 N N . LYS A 1 190 ? -3.604 7.614 40.111 1.00 39.84 190 LYS A N 1
ATOM 1530 C CA . LYS A 1 190 ? -2.258 7.855 40.637 1.00 39.84 190 LYS A CA 1
ATOM 1531 C C . LYS A 1 190 ? -2.405 8.314 42.100 1.00 39.84 190 LYS A C 1
ATOM 1533 O O . LYS A 1 190 ? -2.767 9.459 42.351 1.00 39.84 190 LYS A O 1
ATOM 1538 N N . ARG A 1 191 ? -2.206 7.417 43.073 1.00 35.59 191 ARG A N 1
ATOM 1539 C CA . ARG A 1 191 ? -2.238 7.759 44.508 1.00 35.59 191 ARG A CA 1
ATOM 1540 C C . ARG A 1 191 ? -0.999 8.593 44.874 1.00 35.59 191 ARG A C 1
ATOM 1542 O O . ARG A 1 191 ? 0.108 8.094 44.674 1.00 35.59 191 ARG A O 1
ATOM 1549 N N . PRO A 1 192 ? -1.133 9.800 45.456 1.00 32.53 192 PRO A N 1
ATOM 1550 C CA . PRO A 1 192 ? -0.075 10.359 46.288 1.00 32.53 192 PRO A CA 1
ATOM 1551 C C . PRO A 1 192 ? 0.004 9.560 47.604 1.00 32.53 192 PRO A C 1
ATOM 1553 O O . PRO A 1 192 ? -1.010 9.099 48.128 1.00 32.53 192 PRO A O 1
ATOM 1556 N N . ALA A 1 193 ? 1.225 9.331 48.088 1.00 31.84 193 ALA A N 1
ATOM 1557 C CA . ALA A 1 193 ? 1.523 8.484 49.243 1.00 31.84 193 ALA A CA 1
ATOM 1558 C C . ALA A 1 193 ? 0.864 8.991 50.544 1.00 31.84 193 ALA A C 1
ATOM 1560 O O . ALA A 1 193 ? 0.963 10.187 50.823 1.00 31.84 193 ALA A O 1
ATOM 1561 N N . PRO A 1 194 ? 0.273 8.117 51.385 1.00 33.81 194 PRO A N 1
ATOM 1562 C CA . PRO A 1 194 ? -0.102 8.488 52.739 1.00 33.81 194 PRO A CA 1
ATOM 1563 C C . PRO A 1 194 ? 0.891 7.935 53.770 1.00 33.81 194 PRO A C 1
ATOM 1565 O O . PRO A 1 194 ? 1.233 6.752 53.793 1.00 33.81 194 PRO A O 1
ATOM 1568 N N . SER A 1 195 ? 1.333 8.838 54.639 1.00 29.97 195 SER A N 1
ATOM 1569 C CA . SER A 1 195 ? 2.019 8.576 55.900 1.00 29.97 195 SER A CA 1
ATOM 1570 C C . SER A 1 195 ? 1.140 7.794 56.886 1.00 29.97 195 SER A C 1
ATOM 1572 O O . SER A 1 195 ? -0.081 7.924 56.892 1.00 29.97 195 SER A O 1
ATOM 1574 N N . ALA A 1 196 ? 1.808 7.022 57.741 1.00 34.53 196 ALA A N 1
ATOM 1575 C CA . ALA A 1 196 ? 1.285 6.114 58.756 1.00 34.53 196 ALA A CA 1
ATOM 1576 C C . ALA A 1 196 ? 0.144 6.645 59.649 1.00 34.53 196 ALA A C 1
ATOM 1578 O O . ALA A 1 196 ? 0.235 7.756 60.173 1.00 34.53 196 ALA A O 1
ATOM 1579 N N . LYS A 1 197 ? -0.840 5.774 59.933 1.00 28.22 197 LYS A N 1
ATOM 1580 C CA . LYS A 1 197 ? -1.259 5.344 61.289 1.00 28.22 197 LYS A CA 1
ATOM 1581 C C . LYS A 1 197 ? -2.354 4.266 61.215 1.00 28.22 197 LYS A C 1
ATOM 1583 O O . LYS A 1 197 ? -3.216 4.304 60.347 1.00 28.22 197 LYS A O 1
ATOM 1588 N N . GLU A 1 198 ? -2.242 3.295 62.116 1.00 29.23 198 GLU A N 1
ATOM 1589 C CA . GLU A 1 198 ? -3.108 2.126 62.316 1.00 29.23 198 GLU A CA 1
ATOM 1590 C C . GLU A 1 198 ? -4.563 2.492 62.651 1.00 29.23 198 GLU A C 1
ATOM 1592 O O . GLU A 1 198 ? -4.790 3.514 63.291 1.00 29.23 198 GLU A O 1
ATOM 1597 N N . ILE A 1 199 ? -5.512 1.615 62.286 1.00 27.16 199 ILE A N 1
ATOM 1598 C CA . ILE A 1 199 ? -6.528 0.986 63.162 1.00 27.16 199 ILE A CA 1
ATOM 1599 C C . ILE A 1 199 ? -7.195 -0.165 62.374 1.00 27.16 199 ILE A C 1
ATOM 1601 O O . ILE A 1 199 ? -7.463 -0.053 61.179 1.00 27.16 199 ILE A O 1
ATOM 1605 N N . LYS A 1 200 ? -7.385 -1.299 63.059 1.00 27.50 200 LYS A N 1
ATOM 1606 C CA . LYS A 1 200 ? -8.032 -2.544 62.609 1.00 27.50 200 LYS A CA 1
ATOM 1607 C C . LYS A 1 200 ? -9.556 -2.375 62.525 1.00 27.50 200 LYS A C 1
ATOM 1609 O O . LYS A 1 200 ? -10.095 -1.770 63.438 1.00 27.50 200 LYS A O 1
ATOM 1614 N N . GLU A 1 201 ? -10.215 -3.004 61.542 1.00 26.23 201 GLU A N 1
ATOM 1615 C CA . GLU A 1 201 ? -11.468 -3.775 61.713 1.00 26.23 201 GLU A CA 1
ATOM 1616 C C . GLU A 1 201 ? -11.917 -4.495 60.410 1.00 26.23 201 GLU A C 1
ATOM 1618 O O . GLU A 1 201 ? -11.710 -4.011 59.302 1.00 26.23 201 GLU A O 1
ATOM 1623 N N . GLU A 1 202 ? -12.438 -5.706 60.631 1.00 26.77 202 GLU A N 1
ATOM 1624 C CA . GLU A 1 202 ? -13.058 -6.801 59.843 1.00 26.77 202 GLU A CA 1
ATOM 1625 C C . GLU A 1 202 ? -13.397 -6.687 58.326 1.00 26.77 202 GLU A C 1
ATOM 1627 O O . GLU A 1 202 ? -13.863 -5.652 57.849 1.00 26.77 202 GLU A O 1
ATOM 1632 N N . PRO A 1 203 ? -13.290 -7.795 57.542 1.00 30.16 203 PRO A N 1
ATOM 1633 C CA . PRO A 1 203 ? -13.692 -7.820 56.137 1.00 30.16 203 PRO A CA 1
ATOM 1634 C C . PRO A 1 203 ? -15.151 -8.279 55.962 1.00 30.16 203 PRO A C 1
ATOM 1636 O O . PRO A 1 203 ? -15.471 -9.464 56.050 1.00 30.16 203 PRO A O 1
ATOM 1639 N N . ALA A 1 204 ? -16.039 -7.343 55.626 1.00 28.58 204 ALA A N 1
ATOM 1640 C CA . ALA A 1 204 ? -17.372 -7.649 55.112 1.00 28.58 204 ALA A CA 1
ATOM 1641 C C . ALA A 1 204 ? -17.302 -7.995 53.612 1.00 28.58 204 ALA A C 1
ATOM 1643 O O . ALA A 1 204 ? -16.981 -7.163 52.759 1.00 28.58 204 ALA A O 1
ATOM 1644 N N . SER A 1 205 ? -17.620 -9.246 53.295 1.00 33.28 205 SER A N 1
ATOM 1645 C CA . SER A 1 205 ? -17.708 -9.831 51.957 1.00 33.28 205 SER A CA 1
ATOM 1646 C C . SER A 1 205 ? -18.832 -9.211 51.115 1.00 33.28 205 SER A C 1
ATOM 1648 O O . SER A 1 205 ? -20.011 -9.479 51.347 1.00 33.28 205 SER A O 1
ATOM 1650 N N . LYS A 1 206 ? -18.476 -8.427 50.092 1.00 39.72 206 LYS A N 1
ATOM 1651 C CA . LYS A 1 206 ? -19.362 -8.053 48.972 1.00 39.72 206 LYS A CA 1
ATOM 1652 C C . LYS A 1 206 ? -18.551 -7.844 47.690 1.00 39.72 206 LYS A C 1
ATOM 1654 O O . LYS A 1 206 ? -18.261 -6.698 47.362 1.00 39.72 206 LYS A O 1
ATOM 1659 N N . LYS A 1 207 ? -18.203 -8.913 46.963 1.00 31.28 207 LYS A N 1
ATOM 1660 C CA . LYS A 1 207 ? -17.800 -8.875 45.538 1.00 31.28 207 LYS A CA 1
ATOM 1661 C C . LYS A 1 207 ? -18.027 -10.237 44.869 1.00 31.28 207 LYS A C 1
ATOM 1663 O O . LYS A 1 207 ? -18.016 -11.242 45.562 1.00 31.28 207 LYS A O 1
ATOM 1668 N N . ALA A 1 208 ? -18.159 -10.192 43.541 1.00 36.69 208 ALA A N 1
ATOM 1669 C CA . ALA A 1 208 ? -18.212 -11.295 42.576 1.00 36.69 208 ALA A CA 1
ATOM 1670 C C . ALA A 1 208 ? -19.544 -12.061 42.513 1.00 36.69 208 ALA A C 1
ATOM 1672 O O . ALA A 1 208 ? -19.786 -12.989 43.267 1.00 36.69 208 ALA A O 1
ATOM 1673 N N . LYS A 1 209 ? -20.433 -11.665 41.593 1.00 36.59 209 LYS A N 1
ATOM 1674 C CA . LYS A 1 209 ? -21.598 -12.487 41.214 1.00 36.59 209 LYS A CA 1
ATOM 1675 C C . LYS A 1 209 ? -21.752 -12.688 39.703 1.00 36.59 209 LYS A C 1
ATOM 1677 O O . LYS A 1 209 ? -22.718 -13.313 39.291 1.00 36.59 209 LYS A O 1
ATOM 1682 N N . THR A 1 210 ? -20.823 -12.176 38.892 1.00 40.28 210 THR A N 1
ATOM 1683 C CA . THR A 1 210 ? -20.965 -12.176 37.425 1.00 40.28 210 THR A CA 1
ATOM 1684 C C . THR A 1 210 ? -19.801 -12.858 36.704 1.00 40.28 210 THR A C 1
ATOM 1686 O O . THR A 1 210 ? -20.041 -13.513 35.702 1.00 40.28 210 THR A O 1
ATOM 1689 N N . GLU A 1 211 ? -18.574 -12.801 37.236 1.00 40.28 211 GLU A N 1
ATOM 1690 C CA . GLU A 1 211 ? -17.400 -13.444 36.613 1.00 40.28 211 GLU A CA 1
ATOM 1691 C C . GLU A 1 211 ? -17.434 -14.981 36.737 1.00 40.28 211 GLU A C 1
ATOM 1693 O O . GLU A 1 211 ? -17.091 -15.686 35.798 1.00 40.28 211 GLU A O 1
ATOM 1698 N N . GLU A 1 212 ? -17.958 -15.528 37.839 1.00 51.34 212 GLU A N 1
ATOM 1699 C CA . GLU A 1 212 ? -18.007 -16.988 38.058 1.00 51.34 212 GLU A CA 1
ATOM 1700 C C . GLU A 1 212 ? -19.053 -17.717 37.189 1.00 51.34 212 GLU A C 1
ATOM 1702 O O . GLU A 1 212 ? -18.994 -18.937 37.027 1.00 51.34 212 GLU A O 1
ATOM 1707 N N . LEU A 1 213 ? -20.023 -16.991 36.617 1.00 51.72 213 LEU A N 1
ATOM 1708 C CA . LEU A 1 213 ? -21.100 -17.580 35.809 1.00 51.72 213 LEU A CA 1
ATOM 1709 C C . LEU A 1 213 ? -20.637 -17.943 34.390 1.00 51.72 213 LEU A C 1
ATOM 1711 O O . LEU A 1 213 ? -21.089 -18.948 33.834 1.00 51.72 213 LEU A O 1
ATOM 1715 N N . GLU A 1 214 ? -19.736 -17.147 33.807 1.00 54.56 214 GLU A N 1
ATOM 1716 C CA . GLU A 1 214 ? -19.214 -17.386 32.454 1.00 54.56 214 GLU A CA 1
ATOM 1717 C C . GLU A 1 214 ? -18.301 -18.619 32.414 1.00 54.56 214 GLU A C 1
ATOM 1719 O O . GLU A 1 214 ? -18.385 -19.423 31.479 1.00 54.56 214 GLU A O 1
ATOM 1724 N N . ASP A 1 215 ? -17.527 -18.842 33.478 1.00 69.75 215 ASP A N 1
ATOM 1725 C CA . ASP A 1 215 ? -16.649 -20.005 33.608 1.00 69.75 215 ASP A CA 1
ATOM 1726 C C . ASP A 1 215 ? -17.442 -21.323 33.627 1.00 69.75 215 ASP A C 1
ATOM 1728 O O . ASP A 1 215 ? -17.086 -22.288 32.944 1.00 69.75 215 ASP A O 1
ATOM 1732 N N . ILE A 1 216 ? -18.567 -21.380 34.349 1.00 71.62 216 ILE A N 1
ATOM 1733 C CA . ILE A 1 216 ? -19.350 -22.618 34.507 1.00 71.62 216 ILE A CA 1
ATOM 1734 C C . ILE A 1 216 ? -20.111 -22.970 33.226 1.00 71.62 216 ILE A C 1
ATOM 1736 O O . ILE A 1 216 ? -20.139 -24.142 32.836 1.00 71.62 216 ILE A O 1
ATOM 1740 N N . LYS A 1 217 ? -20.652 -21.971 32.519 1.00 72.88 217 LYS A N 1
ATOM 1741 C CA . LYS A 1 217 ? -21.289 -22.187 31.212 1.00 72.88 217 LYS A CA 1
ATOM 1742 C C . LYS A 1 217 ? -20.281 -22.703 30.176 1.00 72.88 217 LYS A C 1
ATOM 1744 O O . LYS A 1 217 ? -20.569 -23.664 29.463 1.00 72.88 217 LYS A O 1
ATOM 1749 N N . ALA A 1 218 ? -19.066 -22.151 30.153 1.00 76.19 218 ALA A N 1
ATOM 1750 C CA . ALA A 1 218 ? -17.994 -22.639 29.285 1.00 76.19 218 ALA A CA 1
ATOM 1751 C C . ALA A 1 218 ? -17.550 -24.073 29.640 1.00 76.19 218 ALA A C 1
ATOM 1753 O O . ALA A 1 218 ? -17.163 -24.847 28.759 1.00 76.19 218 ALA A O 1
ATOM 1754 N N . HIS A 1 219 ? -17.607 -24.454 30.920 1.00 74.62 219 HIS A N 1
ATOM 1755 C CA . HIS A 1 219 ? -17.326 -25.821 31.362 1.00 74.62 219 HIS A CA 1
ATOM 1756 C C . HIS A 1 219 ? -18.437 -26.822 31.012 1.00 74.62 219 HIS A C 1
ATOM 1758 O O . HIS A 1 219 ? -18.103 -27.981 30.733 1.00 74.62 219 HIS A O 1
ATOM 1764 N N . TYR A 1 220 ? -19.704 -26.387 30.977 1.00 75.44 220 TYR A N 1
ATOM 1765 C CA . TYR A 1 220 ? -20.843 -27.171 30.477 1.00 75.44 220 TYR A CA 1
ATOM 1766 C C . TYR A 1 220 ? -20.698 -27.466 28.980 1.00 75.44 220 TYR A C 1
ATOM 1768 O O . TYR A 1 220 ? -20.683 -28.632 28.590 1.00 75.44 220 TYR A O 1
ATOM 1776 N N . GLU A 1 221 ? -20.449 -26.445 28.153 1.00 75.75 221 GLU A N 1
ATOM 1777 C CA . GLU A 1 221 ? -20.270 -26.615 26.699 1.00 75.75 221 GLU A CA 1
ATOM 1778 C C . GLU A 1 221 ? -19.086 -27.533 26.345 1.00 75.75 221 GLU A C 1
ATOM 1780 O O . GLU A 1 221 ? -19.104 -28.240 25.338 1.00 75.75 221 GLU A O 1
ATOM 1785 N N . LYS A 1 222 ? -18.054 -27.565 27.197 1.00 77.00 222 LYS A N 1
ATOM 1786 C CA . LYS A 1 222 ? -16.873 -28.428 27.034 1.00 77.00 222 LYS A CA 1
ATOM 1787 C C . LYS A 1 222 ? -17.028 -29.818 27.669 1.00 77.00 222 LYS A C 1
ATOM 1789 O O . LYS A 1 222 ? -16.082 -30.603 27.598 1.00 77.00 222 LYS A O 1
ATOM 1794 N N . GLY A 1 223 ? -18.146 -30.119 28.338 1.00 76.00 223 GLY A N 1
ATOM 1795 C CA . GLY A 1 223 ? -18.371 -31.395 29.035 1.00 76.00 223 GLY A CA 1
ATOM 1796 C C . GLY A 1 223 ? -17.383 -31.664 30.181 1.00 76.00 223 GLY A C 1
ATOM 1797 O O . GLY A 1 223 ? -17.053 -32.811 30.480 1.00 76.00 223 GLY A O 1
ATOM 1798 N N . THR A 1 224 ? -16.844 -30.610 30.808 1.00 79.75 224 THR A N 1
ATOM 1799 C CA . THR A 1 224 ? -15.775 -30.709 31.828 1.00 79.75 224 THR A CA 1
ATOM 1800 C C . THR A 1 224 ? -16.238 -30.403 33.253 1.00 79.75 224 THR A C 1
ATOM 1802 O O . THR A 1 224 ? -15.401 -30.282 34.149 1.00 79.75 224 THR A O 1
ATOM 1805 N N . LEU A 1 225 ? -17.549 -30.356 33.502 1.00 75.44 225 LEU A N 1
ATOM 1806 C CA . LEU A 1 225 ? -18.135 -30.058 34.818 1.00 75.44 225 LEU A CA 1
ATOM 1807 C C . LEU A 1 225 ? -17.646 -30.990 35.941 1.00 75.44 225 LEU A C 1
ATOM 1809 O O . LEU A 1 225 ? -17.451 -30.556 37.075 1.00 75.44 225 LEU A O 1
ATOM 1813 N N . ASN A 1 226 ? -17.306 -32.241 35.618 1.00 75.25 226 ASN A N 1
ATOM 1814 C CA . ASN A 1 226 ? -16.720 -33.196 36.566 1.00 75.25 226 ASN A CA 1
ATOM 1815 C C . ASN A 1 226 ? -15.356 -32.768 37.143 1.00 75.25 226 ASN A C 1
ATOM 1817 O O . ASN A 1 226 ? -14.941 -33.286 38.186 1.00 75.25 226 ASN A O 1
ATOM 1821 N N . LYS A 1 227 ? -14.647 -31.824 36.511 1.00 76.00 227 LYS A N 1
ATOM 1822 C CA . LYS A 1 227 ? -13.361 -31.298 37.001 1.00 76.00 227 LYS A CA 1
ATOM 1823 C C . LYS A 1 227 ? -13.519 -30.158 38.010 1.00 76.00 227 LYS A C 1
ATOM 1825 O O . LYS A 1 227 ? -12.566 -29.877 38.731 1.00 76.00 227 LYS A O 1
ATOM 1830 N N . LEU A 1 228 ? -14.702 -29.551 38.114 1.00 78.31 228 LEU A N 1
ATOM 1831 C CA . LEU A 1 228 ? -14.957 -28.463 39.058 1.00 78.31 228 LEU A CA 1
ATOM 1832 C C . LEU A 1 228 ? -14.978 -28.970 40.505 1.00 78.31 228 LEU A C 1
ATOM 1834 O O . LEU A 1 228 ? -15.272 -30.138 40.791 1.00 78.31 228 LEU A O 1
ATOM 1838 N N . THR A 1 229 ? -14.620 -28.100 41.445 1.00 80.31 229 THR A N 1
ATOM 1839 C CA . THR A 1 229 ? -14.685 -28.421 42.873 1.00 80.31 229 THR A CA 1
ATOM 1840 C C . THR A 1 229 ? -16.133 -28.351 43.361 1.00 80.31 229 THR A C 1
ATOM 1842 O O . THR A 1 229 ? -16.969 -27.638 42.812 1.00 80.31 229 THR A O 1
ATOM 1845 N N . VAL A 1 230 ? -16.449 -29.107 44.418 1.00 79.69 230 VAL A N 1
ATOM 1846 C CA . VAL A 1 230 ? -17.802 -29.132 45.008 1.00 79.69 230 VAL A CA 1
ATOM 1847 C C . VAL A 1 230 ? -18.227 -27.749 45.518 1.00 79.69 230 VAL A C 1
ATOM 1849 O O . VAL A 1 230 ? -19.414 -27.452 45.515 1.00 79.69 230 VAL A O 1
ATOM 1852 N N . ALA A 1 231 ? -17.274 -26.904 45.928 1.00 78.00 231 ALA A N 1
ATOM 1853 C CA . ALA A 1 231 ? -17.536 -25.532 46.361 1.00 78.00 231 ALA A CA 1
ATOM 1854 C C 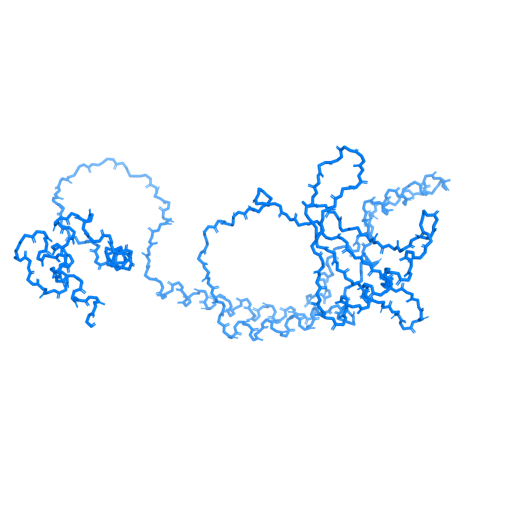. ALA A 1 231 ? -18.102 -24.678 45.216 1.00 78.00 231 ALA A C 1
ATOM 1856 O O . ALA A 1 231 ? -19.206 -24.168 45.345 1.00 78.00 231 ALA A O 1
AT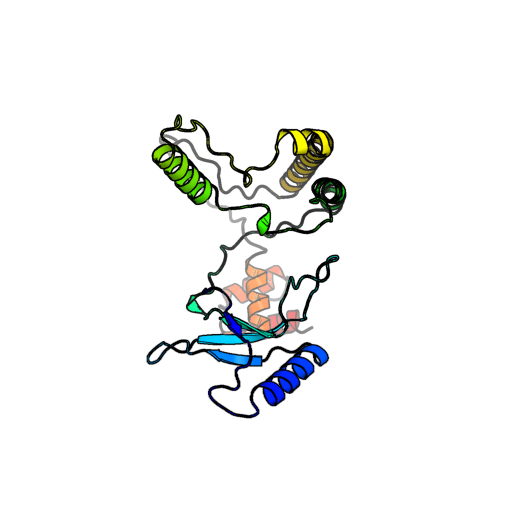OM 1857 N N . VAL A 1 232 ? -17.434 -24.665 44.056 1.00 80.06 232 VAL A N 1
ATOM 1858 C CA . VAL A 1 232 ? -17.855 -23.885 42.875 1.00 80.06 232 VAL A CA 1
ATOM 1859 C C . VAL A 1 232 ? -19.236 -24.321 42.368 1.00 80.06 232 VAL A C 1
ATOM 1861 O O . VAL A 1 232 ? -20.076 -23.490 42.037 1.00 80.06 232 VAL A O 1
ATOM 1864 N N . LEU A 1 233 ? -19.515 -25.631 42.375 1.00 77.94 233 LEU A N 1
ATOM 1865 C CA . LEU A 1 233 ? -20.837 -26.155 42.006 1.00 77.94 233 LEU A CA 1
ATOM 1866 C C . LEU A 1 233 ? -21.929 -25.732 43.004 1.00 77.94 233 LEU A C 1
ATOM 1868 O O . LEU A 1 233 ? -23.050 -25.429 42.601 1.00 77.94 233 LEU A O 1
ATOM 1872 N N . LYS A 1 234 ? -21.624 -25.697 44.306 1.00 79.88 234 LYS A N 1
ATOM 1873 C CA . LYS A 1 234 ? -22.578 -25.252 45.333 1.00 79.88 234 LYS A CA 1
ATOM 1874 C C . LYS A 1 234 ? -22.812 -23.748 45.291 1.00 79.88 234 LYS A C 1
ATOM 1876 O O . LYS A 1 234 ? -23.952 -23.337 45.485 1.00 79.88 234 LYS A O 1
ATOM 1881 N N . ASP A 1 235 ? -21.786 -22.952 45.021 1.00 81.44 235 ASP A N 1
ATOM 1882 C CA . ASP A 1 235 ? -21.906 -21.496 44.911 1.00 81.44 235 ASP A CA 1
ATOM 1883 C C . ASP A 1 235 ? -22.786 -21.113 43.711 1.00 81.44 235 ASP A C 1
ATOM 1885 O O . ASP A 1 235 ? -23.681 -20.274 43.843 1.00 81.44 235 ASP A O 1
ATOM 1889 N N . PHE A 1 236 ? -22.652 -21.831 42.590 1.00 79.81 236 PHE A N 1
ATOM 1890 C CA . PHE A 1 236 ? -23.539 -21.701 41.431 1.00 79.81 236 PHE A CA 1
ATOM 1891 C C . PHE A 1 236 ? -24.982 -22.139 41.714 1.00 79.81 236 PHE A C 1
ATOM 1893 O O . PHE A 1 236 ? -25.931 -21.421 41.414 1.00 79.81 236 PHE A O 1
ATOM 1900 N N . LEU A 1 237 ? -25.185 -23.298 42.343 1.00 80.25 237 LEU A N 1
ATOM 1901 C CA . LEU A 1 237 ? -26.540 -23.737 42.697 1.00 80.25 237 LEU A CA 1
ATOM 1902 C C . LEU A 1 237 ? -27.190 -22.780 43.710 1.00 80.25 237 LEU A C 1
ATOM 1904 O O . LEU A 1 237 ? -28.380 -22.497 43.612 1.00 80.25 237 LEU A O 1
ATOM 1908 N N . THR A 1 238 ? -26.409 -22.198 44.624 1.00 80.00 238 THR A N 1
ATOM 1909 C CA . THR A 1 238 ? -26.887 -21.176 45.570 1.00 80.00 238 THR A CA 1
ATOM 1910 C C . THR A 1 238 ? -27.253 -19.874 44.856 1.00 80.00 238 THR A C 1
ATOM 1912 O O . THR A 1 238 ? -28.255 -19.246 45.205 1.00 80.00 238 THR A O 1
ATOM 1915 N N . SER A 1 239 ? -26.484 -19.460 43.842 1.00 80.19 239 SER A N 1
ATOM 1916 C CA . SER A 1 239 ? -26.783 -18.255 43.059 1.00 80.19 239 SER A CA 1
ATOM 1917 C C . SER A 1 239 ? -28.040 -18.413 42.195 1.00 80.19 239 SER A C 1
ATOM 1919 O O . SER A 1 239 ? -28.776 -17.439 42.035 1.00 80.19 239 SER A O 1
ATOM 1921 N N . HIS A 1 240 ? -28.334 -19.639 41.750 1.00 77.25 240 HIS A N 1
ATOM 1922 C CA . HIS A 1 240 ? -29.536 -20.011 40.996 1.00 77.25 240 HIS A CA 1
ATOM 1923 C C . HIS A 1 240 ? -30.695 -20.532 41.866 1.00 77.25 240 HIS A C 1
ATOM 1925 O O . HIS A 1 240 ? -31.700 -21.007 41.339 1.00 77.25 240 HIS A O 1
ATOM 1931 N N . SER A 1 241 ? -30.610 -20.407 43.198 1.00 77.81 241 SER A N 1
ATOM 1932 C CA . SER A 1 241 ? -31.644 -20.854 44.153 1.00 77.81 241 SER A CA 1
ATOM 1933 C C . SER A 1 241 ? -32.042 -22.337 44.025 1.00 77.81 241 SER A C 1
ATOM 1935 O O . SER A 1 241 ? -33.174 -22.721 44.316 1.00 77.81 241 SER A O 1
ATOM 1937 N N . LEU A 1 242 ? -31.093 -23.180 43.617 1.00 81.56 242 LEU A N 1
ATOM 1938 C CA . LEU A 1 242 ? -31.244 -24.624 43.475 1.00 81.56 242 LEU A CA 1
ATOM 1939 C C . LEU A 1 242 ? -30.712 -25.377 44.714 1.00 81.56 242 LEU A C 1
ATOM 1941 O O . LEU A 1 242 ? -29.851 -24.870 45.441 1.00 81.56 242 LEU A O 1
ATOM 1945 N N . PRO A 1 243 ? -31.191 -26.608 44.978 1.00 78.12 243 PRO A N 1
ATOM 1946 C CA . PRO A 1 243 ? -30.752 -27.396 46.128 1.00 78.12 243 PRO A CA 1
ATOM 1947 C C . PRO A 1 243 ? -29.260 -27.762 46.059 1.00 78.12 243 PRO A C 1
ATOM 1949 O O . PRO A 1 243 ? -28.800 -28.364 45.092 1.00 78.12 243 PRO A O 1
ATOM 1952 N N . THR A 1 244 ? -28.508 -27.474 47.126 1.00 77.69 244 THR A N 1
ATOM 1953 C CA . THR A 1 244 ? -27.062 -27.772 47.253 1.00 77.69 244 THR A CA 1
ATOM 1954 C C . THR A 1 244 ? -26.761 -29.108 47.947 1.00 77.69 244 THR A C 1
ATOM 1956 O O . THR A 1 244 ? -25.614 -29.387 48.323 1.00 77.69 244 THR A O 1
ATOM 1959 N N . SER A 1 245 ? -27.783 -29.943 48.151 1.00 72.00 245 SER A N 1
ATOM 1960 C CA . SER A 1 245 ? -27.669 -31.241 48.816 1.00 72.00 245 SER A CA 1
ATOM 1961 C C . SER A 1 245 ? -27.294 -32.355 47.830 1.00 72.00 245 SER A C 1
ATOM 1963 O O . SER A 1 245 ? -27.840 -32.463 46.733 1.00 72.00 245 SER A O 1
ATOM 1965 N N . GLY A 1 246 ? -26.352 -33.211 48.233 1.00 74.44 246 GLY A N 1
ATOM 1966 C CA . GLY A 1 246 ? -25.960 -34.396 47.465 1.00 74.44 246 GLY A CA 1
ATOM 1967 C C . GLY A 1 246 ? -24.454 -34.606 47.349 1.00 74.44 246 GLY A C 1
ATOM 1968 O O . GLY A 1 246 ? -23.640 -33.822 47.857 1.00 74.44 246 GLY A O 1
ATOM 1969 N N . LYS A 1 247 ? -24.090 -35.708 46.691 1.00 78.81 247 LYS A N 1
ATOM 1970 C CA . LYS A 1 247 ? -22.714 -36.003 46.271 1.00 78.81 247 LYS A CA 1
ATOM 1971 C C . LYS A 1 247 ? -22.358 -35.142 45.056 1.00 78.81 247 LYS A C 1
ATOM 1973 O O . LYS A 1 247 ? -23.216 -34.539 44.425 1.00 78.81 247 LYS A O 1
ATOM 1978 N N . LYS A 1 248 ? -21.070 -35.093 44.705 1.00 77.00 248 LYS A N 1
ATOM 1979 C CA . LYS A 1 248 ? -20.582 -34.302 43.563 1.00 77.00 248 LYS A CA 1
ATOM 1980 C C . LYS A 1 248 ? -21.313 -34.633 42.249 1.00 77.00 248 LYS A C 1
ATOM 1982 O O . LYS A 1 248 ? -21.572 -33.714 41.488 1.00 77.00 248 LYS A O 1
ATOM 1987 N N . ALA A 1 249 ? -21.664 -35.901 42.021 1.00 78.38 249 ALA A N 1
ATOM 1988 C CA . ALA A 1 249 ? -22.427 -36.335 40.847 1.00 78.38 249 ALA A CA 1
ATOM 1989 C C . ALA A 1 249 ? -23.804 -35.650 40.774 1.00 78.38 249 ALA A C 1
ATOM 1991 O O . ALA A 1 249 ? -24.107 -35.014 39.775 1.00 78.38 249 ALA A O 1
ATOM 1992 N N . ASP A 1 250 ? -24.556 -35.658 41.877 1.00 79.44 250 ASP A N 1
ATOM 1993 C CA . ASP A 1 250 ? -25.885 -35.039 41.974 1.00 79.44 250 ASP A CA 1
ATOM 1994 C C . ASP A 1 250 ? -25.851 -33.507 41.782 1.00 79.44 250 ASP A C 1
ATOM 1996 O O . ASP A 1 250 ? -26.847 -32.887 41.417 1.00 79.44 250 ASP A O 1
ATOM 2000 N N . LEU A 1 251 ? -24.723 -32.854 42.091 1.00 80.88 251 LEU A N 1
ATOM 2001 C CA . LEU A 1 251 ? -24.544 -31.416 41.849 1.00 80.88 251 LEU A CA 1
ATOM 2002 C C . LEU A 1 251 ? -24.220 -31.131 40.380 1.00 80.88 251 LEU A C 1
ATOM 2004 O O . LEU A 1 251 ? -24.688 -30.131 39.852 1.00 80.88 251 LEU A O 1
ATOM 2008 N N . VAL A 1 252 ? -23.437 -31.996 39.727 1.00 80.50 252 VAL A N 1
ATOM 2009 C CA . VAL A 1 252 ? -23.131 -31.883 38.291 1.00 80.50 252 VAL A CA 1
ATOM 2010 C C . VAL A 1 252 ? -24.393 -32.107 37.462 1.00 80.50 252 VAL A C 1
ATOM 2012 O O . VAL A 1 252 ? -24.684 -31.279 36.609 1.00 80.50 252 VAL A O 1
ATOM 2015 N N . GLU A 1 253 ? -25.180 -33.136 37.777 1.00 81.19 253 GLU A N 1
ATOM 2016 C CA . GLU A 1 253 ? -26.439 -33.447 37.084 1.00 81.19 253 GLU A CA 1
ATOM 2017 C C . GLU A 1 253 ? -27.429 -32.273 37.146 1.00 81.19 253 GLU A C 1
ATOM 2019 O O . GLU A 1 253 ? -27.970 -31.871 36.126 1.00 81.19 253 GLU A O 1
ATOM 2024 N N . ARG A 1 254 ? -27.578 -31.614 38.304 1.00 80.94 254 ARG A N 1
ATOM 2025 C CA . ARG A 1 254 ? -28.451 -30.428 38.431 1.00 80.94 254 ARG A CA 1
ATOM 2026 C C . ARG A 1 254 ? -27.955 -29.209 37.661 1.00 80.94 254 ARG A C 1
ATOM 2028 O O . ARG A 1 254 ? -28.760 -28.397 37.211 1.00 80.94 254 ARG A O 1
ATOM 2035 N N . VAL A 1 255 ? -26.639 -29.045 37.537 1.00 80.38 255 VAL A N 1
ATOM 2036 C CA . VAL A 1 255 ? -26.062 -27.985 36.699 1.00 80.38 255 VAL A CA 1
ATOM 2037 C C . VAL A 1 255 ? -26.280 -28.315 35.222 1.00 80.38 255 VAL A C 1
ATOM 2039 O O . VAL A 1 255 ? -26.630 -27.425 34.451 1.00 80.38 255 VAL A O 1
ATOM 2042 N N . GLU A 1 256 ? -26.147 -29.583 34.834 1.00 80.75 256 GLU A N 1
ATOM 2043 C CA . GLU A 1 256 ? -26.437 -30.049 33.477 1.00 80.75 256 GLU A CA 1
ATOM 2044 C C . GLU A 1 256 ? -27.922 -29.905 33.116 1.00 80.75 256 GLU A C 1
ATOM 2046 O O . GLU A 1 256 ? -28.218 -29.440 32.019 1.00 80.75 256 GLU A O 1
ATOM 2051 N N . GLU A 1 257 ? -28.844 -30.204 34.034 1.00 80.44 257 GLU A N 1
ATOM 2052 C CA . GLU A 1 257 ? -30.288 -29.980 33.865 1.00 80.44 257 GLU A CA 1
ATOM 2053 C C . GLU A 1 257 ? -30.634 -28.491 33.728 1.00 80.44 257 GLU A C 1
ATOM 2055 O O . GLU A 1 257 ? -31.482 -28.130 32.918 1.00 80.44 257 GLU A O 1
ATOM 2060 N N . HIS A 1 258 ? -29.965 -27.606 34.474 1.00 80.31 258 HIS A N 1
ATOM 2061 C CA . HIS A 1 258 ? -30.204 -26.161 34.385 1.00 80.31 258 HIS A CA 1
ATOM 2062 C C . HIS A 1 258 ? -29.756 -25.559 33.040 1.00 80.31 258 HIS A C 1
ATOM 2064 O O . HIS A 1 258 ? -30.348 -24.585 32.582 1.00 80.31 258 HIS A O 1
ATOM 2070 N N . PHE A 1 259 ? -28.699 -26.092 32.417 1.00 75.44 259 PHE A N 1
ATOM 2071 C CA . PHE A 1 259 ? -28.217 -25.612 31.112 1.00 75.44 259 PHE A CA 1
ATOM 2072 C C . PHE A 1 259 ? -28.760 -26.406 29.913 1.00 75.44 259 PHE A C 1
ATOM 2074 O O . PHE A 1 259 ? -28.742 -25.886 28.798 1.00 75.44 259 PHE A O 1
ATOM 2081 N N . GLY A 1 260 ? -29.199 -27.648 30.128 1.00 61.50 260 GLY A N 1
ATOM 2082 C CA . GLY A 1 260 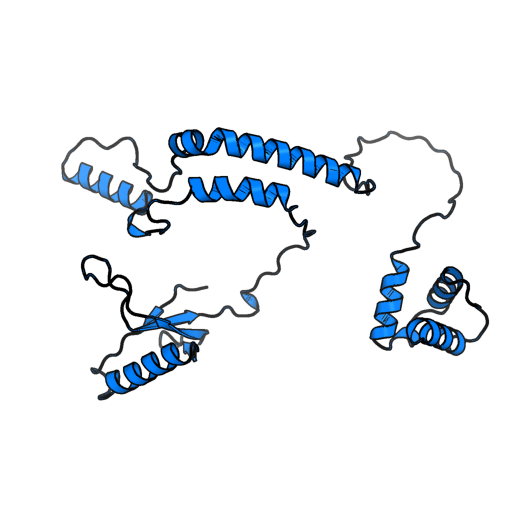? -29.738 -28.549 29.105 1.00 61.50 260 GLY A CA 1
ATOM 2083 C C . GLY A 1 260 ? -31.265 -28.589 29.013 1.00 61.50 260 GLY A C 1
ATOM 2084 O O . GLY A 1 260 ? -31.781 -29.298 28.148 1.00 61.50 260 GLY A O 1
ATOM 2085 N N . GLY A 1 261 ? -31.964 -27.873 29.900 1.00 48.47 261 GLY A N 1
ATOM 2086 C CA . GLY A 1 261 ? -33.415 -27.658 29.883 1.00 48.47 261 GLY A CA 1
ATOM 2087 C C . GLY A 1 261 ? -33.842 -26.430 29.089 1.00 48.47 261 GLY A C 1
ATOM 2088 O O . GLY A 1 261 ? -33.115 -25.413 29.123 1.00 48.47 261 GLY A O 1
#

Radius of gyration: 32.85 Å; chains: 1; bounding box: 62×65×90 Å

Sequence (261 aa):
MKHPTFLYPSEEGYVGSTRTFSALHQTLLKQSKMALVWFVPRRNAAPVMAAMIAGEEKLDDNGEQTIPPGMWILPLPYADDIRQNPETNHITAPDSLINKMRPIIRQLQLQNAQYDPRRYPNPSLQWHYKILQALALEEDLPEKPEDKTKPKYKAIDKRTGDLVIEWGEELEAQYRALEKSQPATSTLVKRPAPSAKEIKEEPASKKAKTEELEDIKAHYEKGTLNKLTVAVLKDFLTSHSLPTSGKKADLVERVEEHFGG

pLDDT: mean 80.71, std 18.09, range [26.23, 95.88]